Protein AF-A0A7Y3P7C2-F1 (afdb_monomer)

pLDDT: mean 94.91, std 4.15, range [78.31, 98.88]

Solvent-accessible surface area (backbone atoms only — not comparable to full-atom values): 10797 Å² total; pe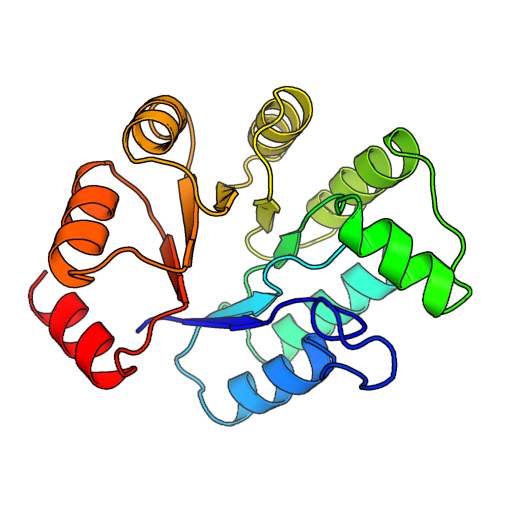r-residue (Å²): 101,63,60,53,71,32,52,56,45,68,32,50,93,94,36,84,89,43,76,40,70,59,31,67,69,50,48,48,52,48,34,71,76,38,82,79,42,29,35,29,40,53,39,38,41,41,54,84,59,56,57,68,56,53,48,50,53,52,51,54,45,29,74,69,27,73,98,26,43,39,48,25,34,24,52,60,56,72,65,50,52,52,44,31,55,77,70,71,44,73,79,67,53,72,68,55,22,50,54,42,45,56,53,38,58,72,72,50,95,53,56,42,28,33,48,52,81,51,67,73,49,52,54,49,16,64,76,67,74,29,30,35,28,32,71,65,60,52,72,66,60,48,51,70,52,35,80,83,45,59,29,29,40,31,35,75,58,59,86,62,56,67,64,49,54,49,57,41,48,78,52,60,41,78,42,79,51,69,46,66,93,70,51,70,65,56,48,32,55,57,56,74,76,110

Structure (mmCIF, N/CA/C/O backbone):
data_AF-A0A7Y3P7C2-F1
#
_entry.id   AF-A0A7Y3P7C2-F1
#
loop_
_atom_site.group_PDB
_atom_site.id
_atom_site.type_symbol
_atom_site.label_atom_id
_atom_site.label_alt_id
_atom_site.label_comp_id
_atom_site.label_asym_id
_atom_site.label_entity_id
_atom_site.label_seq_id
_atom_site.pdbx_PDB_ins_code
_atom_site.Cartn_x
_atom_site.Cartn_y
_atom_site.Cartn_z
_atom_site.occupancy
_atom_site.B_iso_or_equiv
_atom_site.auth_seq_id
_atom_site.auth_comp_id
_atom_site.auth_asym_id
_atom_site.auth_atom_id
_atom_site.pdbx_PDB_model_num
ATOM 1 N N . VAL A 1 1 ? -6.129 -4.331 15.420 1.00 89.50 1 VAL A N 1
ATOM 2 C CA . VAL A 1 1 ? -5.601 -4.852 14.136 1.00 89.50 1 VAL A CA 1
ATOM 3 C C . VAL A 1 1 ? -6.749 -4.934 13.168 1.00 89.50 1 VAL A C 1
ATOM 5 O O . VAL A 1 1 ? -7.645 -5.751 13.353 1.00 89.50 1 VAL A O 1
ATOM 8 N N . ASP A 1 2 ? -6.707 -4.073 12.164 1.00 93.50 2 ASP A N 1
ATOM 9 C CA . ASP A 1 2 ? -7.839 -3.833 11.268 1.00 93.50 2 ASP A CA 1
ATOM 10 C C . ASP A 1 2 ? -7.585 -4.383 9.862 1.00 93.50 2 ASP A C 1
ATOM 12 O O . ASP A 1 2 ? -8.520 -4.590 9.090 1.00 93.50 2 ASP A O 1
ATOM 16 N N . GLY A 1 3 ? -6.330 -4.709 9.539 1.00 95.94 3 GLY A N 1
ATOM 17 C CA . GLY A 1 3 ? -5.991 -5.317 8.264 1.00 95.94 3 GLY A CA 1
ATOM 18 C C . GLY A 1 3 ? -4.644 -6.027 8.222 1.00 95.94 3 GLY A C 1
ATOM 19 O O . GLY A 1 3 ? -3.817 -5.905 9.125 1.00 95.94 3 GLY A O 1
ATOM 20 N N . VAL A 1 4 ? -4.451 -6.783 7.143 1.00 96.38 4 VAL A N 1
ATOM 21 C CA . VAL A 1 4 ? -3.224 -7.508 6.802 1.00 96.38 4 VAL A CA 1
ATOM 22 C C . VAL A 1 4 ? -2.829 -7.146 5.382 1.00 96.38 4 VAL A C 1
ATOM 24 O O . VAL A 1 4 ? -3.630 -7.258 4.453 1.00 96.38 4 VAL A O 1
ATOM 27 N N . PHE A 1 5 ? -1.567 -6.770 5.207 1.00 97.56 5 PHE A N 1
ATOM 28 C CA . PHE A 1 5 ? -1.035 -6.404 3.906 1.00 97.56 5 PHE A CA 1
ATOM 29 C C . PHE A 1 5 ? 0.171 -7.258 3.527 1.00 97.56 5 PHE A C 1
ATOM 31 O O . PHE A 1 5 ? 0.935 -7.688 4.390 1.00 97.56 5 PHE A O 1
ATOM 38 N N . CYS A 1 6 ? 0.342 -7.509 2.229 1.00 96.31 6 CYS A N 1
ATOM 39 C CA . CYS A 1 6 ? 1.399 -8.381 1.719 1.00 96.31 6 CYS A CA 1
ATOM 40 C C . CYS A 1 6 ? 2.276 -7.682 0.677 1.00 96.31 6 CYS A C 1
ATOM 42 O O . CYS A 1 6 ? 1.764 -7.107 -0.284 1.00 96.31 6 CYS A O 1
ATOM 44 N N . TYR A 1 7 ? 3.596 -7.775 0.843 1.00 93.19 7 TYR A N 1
ATOM 45 C CA . TYR A 1 7 ? 4.552 -7.273 -0.139 1.00 93.19 7 TYR A CA 1
ATOM 46 C C . TYR A 1 7 ? 4.467 -8.020 -1.468 1.00 93.19 7 TYR A C 1
ATOM 48 O O . TYR A 1 7 ? 4.346 -9.242 -1.502 1.00 93.19 7 TYR A O 1
ATOM 56 N N . ASP A 1 8 ? 4.639 -7.283 -2.562 1.00 94.06 8 ASP A N 1
ATOM 57 C CA . ASP A 1 8 ? 4.711 -7.831 -3.916 1.00 94.06 8 ASP A CA 1
ATOM 58 C C . ASP A 1 8 ? 6.166 -7.938 -4.396 1.00 94.06 8 ASP A C 1
ATOM 60 O O . ASP A 1 8 ? 6.600 -7.252 -5.321 1.00 94.06 8 ASP A O 1
ATOM 64 N N . HIS A 1 9 ? 6.951 -8.764 -3.709 1.00 93.56 9 HIS A N 1
ATOM 65 C CA . HIS A 1 9 ? 8.310 -9.106 -4.127 1.00 93.56 9 HIS A CA 1
ATOM 66 C C . HIS A 1 9 ? 8.307 -10.427 -4.894 1.00 93.56 9 HIS A C 1
ATOM 68 O O . HIS A 1 9 ? 7.640 -11.366 -4.470 1.00 93.56 9 HIS A O 1
ATOM 74 N N . LEU A 1 10 ? 9.108 -10.549 -5.957 1.00 91.50 10 LEU A N 1
ATOM 75 C CA . LEU A 1 10 ? 9.302 -11.842 -6.641 1.00 91.50 10 LEU A CA 1
ATOM 76 C C . LEU A 1 10 ? 10.222 -12.785 -5.845 1.00 91.50 10 LEU A C 1
ATOM 78 O O . LEU A 1 10 ? 10.060 -14.006 -5.870 1.00 91.50 10 LEU A O 1
ATOM 82 N N . PHE A 1 11 ? 11.153 -12.209 -5.088 1.00 89.75 11 PHE A N 1
ATOM 83 C CA . PHE A 1 11 ? 12.031 -12.898 -4.146 1.00 89.75 11 PHE A CA 1
ATOM 84 C C . PHE A 1 11 ? 12.405 -11.967 -2.987 1.00 89.75 11 PHE A C 1
ATOM 86 O O . PHE A 1 11 ? 12.370 -10.742 -3.145 1.00 89.75 11 PHE A O 1
ATOM 93 N N . PRO A 1 12 ? 12.771 -12.511 -1.817 1.00 85.88 12 PRO A N 1
ATOM 94 C CA . PRO A 1 12 ? 13.205 -11.713 -0.683 1.00 85.88 12 PRO A CA 1
ATOM 95 C C . PRO A 1 12 ? 14.429 -10.860 -1.039 1.00 85.88 12 PRO A C 1
ATOM 97 O O . PRO A 1 12 ? 15.298 -11.323 -1.786 1.00 85.88 12 PRO A O 1
ATOM 100 N N . PRO A 1 13 ? 14.552 -9.641 -0.484 1.00 78.88 13 PRO A N 1
ATOM 101 C CA . PRO A 1 13 ? 15.735 -8.814 -0.688 1.00 78.88 13 PRO A CA 1
ATOM 102 C C . PRO A 1 13 ? 17.028 -9.597 -0.404 1.00 78.88 13 PRO A C 1
ATOM 104 O O . PRO A 1 13 ? 17.239 -10.080 0.703 1.00 78.88 13 PRO A O 1
ATOM 107 N N . GLY A 1 14 ? 17.893 -9.728 -1.414 1.00 78.31 14 GLY A N 1
ATOM 108 C CA . GLY A 1 14 ? 19.177 -10.431 -1.296 1.00 78.31 14 GLY A CA 1
ATOM 109 C C . GLY A 1 14 ? 19.138 -11.952 -1.504 1.00 78.31 14 GLY A C 1
ATOM 110 O O . GLY A 1 14 ? 20.201 -12.563 -1.552 1.00 78.31 14 GLY A O 1
ATOM 111 N N . GLU A 1 15 ? 17.966 -12.564 -1.705 1.00 84.88 15 GLU A N 1
ATOM 112 C CA . GLU A 1 15 ? 17.811 -14.022 -1.859 1.00 84.88 15 GLU A CA 1
ATOM 113 C C . GLU A 1 15 ? 17.124 -14.416 -3.187 1.00 84.88 15 GLU A C 1
ATOM 115 O O . GLU A 1 15 ? 16.062 -15.038 -3.174 1.00 84.88 15 GLU A O 1
ATOM 120 N N . PRO A 1 16 ? 17.710 -14.119 -4.366 1.00 82.56 16 PRO A N 1
ATOM 121 C CA . PRO A 1 16 ? 17.054 -14.338 -5.664 1.00 82.56 16 PRO A CA 1
ATOM 122 C C . PRO A 1 16 ? 16.741 -15.806 -5.989 1.00 82.56 16 PRO A C 1
ATOM 124 O O . PRO A 1 16 ? 15.919 -16.083 -6.855 1.00 82.56 16 PRO A O 1
ATOM 127 N N . ALA A 1 17 ? 17.382 -16.754 -5.300 1.00 83.00 17 ALA A N 1
ATOM 128 C CA . ALA A 1 17 ? 17.139 -18.184 -5.476 1.00 83.00 17 ALA A CA 1
ATOM 129 C C . ALA A 1 17 ? 15.866 -18.684 -4.766 1.00 83.00 17 ALA A C 1
ATOM 131 O O . ALA A 1 17 ? 15.431 -19.808 -5.018 1.00 83.00 17 ALA A O 1
ATOM 132 N N . ARG A 1 18 ? 15.271 -17.882 -3.872 1.00 84.31 18 ARG A N 1
ATOM 133 C CA . ARG A 1 18 ? 14.066 -18.246 -3.125 1.00 84.31 18 ARG A CA 1
ATOM 134 C C . ARG A 1 18 ? 12.894 -17.401 -3.603 1.00 84.31 18 ARG A C 1
ATOM 136 O O . ARG A 1 18 ? 12.884 -16.194 -3.411 1.00 84.31 18 ARG A O 1
ATOM 143 N N . ALA A 1 19 ? 11.882 -18.036 -4.184 1.00 82.81 19 ALA A N 1
ATOM 144 C CA . ALA A 1 19 ? 10.661 -17.329 -4.551 1.00 82.81 19 ALA A CA 1
ATOM 145 C C . ALA A 1 19 ? 9.927 -16.824 -3.297 1.00 82.81 19 ALA A C 1
ATOM 147 O O . ALA A 1 19 ? 9.809 -17.537 -2.293 1.00 82.81 19 ALA A O 1
ATOM 148 N N . SER A 1 20 ? 9.418 -15.599 -3.370 1.00 90.69 20 SER A N 1
ATOM 149 C CA . SER A 1 20 ? 8.459 -15.077 -2.397 1.00 90.69 20 SER A CA 1
ATOM 150 C C . SER A 1 20 ? 7.069 -15.656 -2.660 1.00 90.69 20 SER A C 1
ATOM 152 O O . SER A 1 20 ? 6.731 -16.033 -3.784 1.00 90.69 20 SER A O 1
ATOM 154 N N . LEU A 1 21 ? 6.234 -15.711 -1.621 1.00 90.62 21 LEU A N 1
ATOM 155 C CA . LEU A 1 21 ? 4.816 -16.003 -1.811 1.00 90.62 21 LEU A CA 1
ATOM 156 C C . LEU A 1 21 ? 4.170 -14.854 -2.590 1.00 90.62 21 LEU A C 1
ATOM 158 O O . LEU A 1 21 ? 4.346 -13.693 -2.233 1.00 90.62 21 LEU A O 1
ATOM 162 N N . SER A 1 22 ? 3.409 -15.185 -3.634 1.00 91.62 22 SER A N 1
ATOM 163 C CA . SER A 1 22 ? 2.652 -14.181 -4.382 1.00 91.62 22 SER A CA 1
ATOM 164 C C . SER A 1 22 ? 1.581 -13.547 -3.479 1.00 91.62 22 SER A C 1
ATOM 166 O O . SER A 1 22 ? 0.867 -14.284 -2.785 1.00 91.62 22 SER A O 1
ATOM 168 N N . PRO A 1 23 ? 1.423 -12.210 -3.494 1.00 95.56 23 PRO A N 1
ATOM 169 C CA . PRO A 1 23 ? 0.547 -11.520 -2.553 1.00 95.56 23 PRO A CA 1
ATOM 170 C C . PRO A 1 23 ? -0.926 -11.880 -2.750 1.00 95.56 23 PRO A C 1
ATOM 172 O O . PRO A 1 23 ? -1.620 -12.146 -1.775 1.00 95.56 23 PRO A O 1
ATOM 175 N N . PHE A 1 24 ? -1.426 -11.950 -3.988 1.00 97.62 24 PHE A N 1
ATOM 176 C CA . PHE A 1 24 ? -2.860 -12.154 -4.235 1.00 97.62 24 PHE A CA 1
ATOM 177 C C . PHE A 1 24 ? -3.385 -13.526 -3.776 1.00 97.62 24 PHE A C 1
ATOM 179 O O . PHE A 1 24 ? -4.400 -13.548 -3.079 1.00 97.62 24 PHE A O 1
ATOM 186 N N . PRO A 1 25 ? -2.721 -14.664 -4.068 1.00 97.44 25 PRO A N 1
ATOM 187 C CA . PRO A 1 25 ? -3.122 -15.953 -3.503 1.00 97.44 25 PRO A CA 1
ATOM 188 C C . PRO A 1 25 ? -3.063 -15.990 -1.972 1.00 97.44 25 PRO A C 1
ATOM 190 O O . PRO A 1 25 ? -3.957 -16.551 -1.337 1.00 97.44 25 PRO A O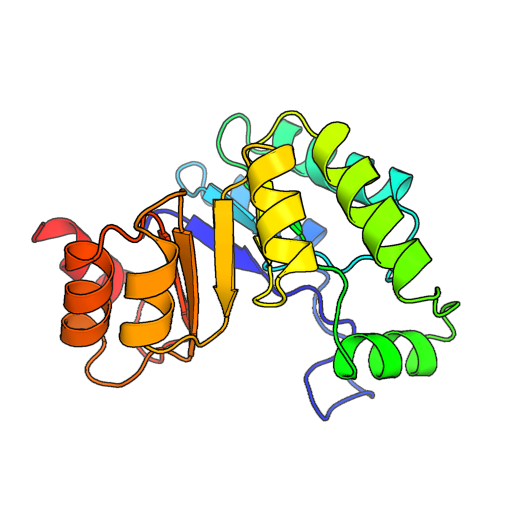 1
ATOM 193 N N . LEU A 1 26 ? -2.039 -15.375 -1.367 1.00 97.31 26 LEU A N 1
ATOM 194 C CA . LEU A 1 26 ? -1.919 -15.317 0.089 1.00 97.31 26 LEU A CA 1
ATOM 195 C C . LEU A 1 26 ? -3.057 -14.494 0.705 1.00 97.31 26 LEU A C 1
ATOM 197 O O . LEU A 1 26 ? -3.721 -14.962 1.626 1.00 97.31 26 LEU A O 1
ATOM 201 N N . LEU A 1 27 ? -3.324 -13.303 0.170 1.00 98.25 27 LEU A N 1
ATOM 202 C CA . LEU A 1 27 ? -4.392 -12.422 0.641 1.00 98.25 27 LEU A CA 1
ATOM 203 C C . LEU A 1 27 ? -5.778 -13.041 0.432 1.00 98.25 27 LEU A C 1
ATOM 205 O O . LEU A 1 27 ? -6.630 -12.894 1.300 1.00 98.25 27 LEU A O 1
ATOM 209 N N . ALA A 1 28 ? -5.994 -13.788 -0.655 1.00 98.12 28 ALA A N 1
ATOM 210 C CA . ALA A 1 28 ? -7.224 -14.555 -0.867 1.00 98.12 28 ALA A CA 1
ATOM 211 C C . ALA A 1 28 ? -7.411 -15.647 0.201 1.00 98.12 28 ALA A C 1
ATOM 213 O O . ALA A 1 28 ? -8.517 -15.868 0.696 1.00 98.12 28 ALA A O 1
ATOM 214 N N . ARG A 1 29 ? -6.325 -16.321 0.606 1.00 97.81 29 ARG A N 1
ATOM 215 C CA . ARG A 1 29 ? -6.377 -17.285 1.711 1.00 97.81 29 ARG A CA 1
ATOM 216 C C . ARG A 1 29 ? -6.678 -16.590 3.036 1.00 97.81 29 ARG A C 1
ATOM 218 O O . ARG A 1 29 ? -7.561 -17.052 3.755 1.00 97.81 29 ARG A O 1
ATOM 225 N N . VAL A 1 30 ? -5.987 -15.495 3.344 1.00 97.00 30 VAL A N 1
ATOM 226 C CA . VAL A 1 30 ? -6.212 -14.715 4.570 1.00 97.00 30 VAL A CA 1
ATOM 227 C C . VAL A 1 30 ? -7.652 -14.217 4.634 1.00 97.00 30 VAL A C 1
ATOM 229 O O . VAL A 1 30 ? -8.320 -14.444 5.635 1.00 97.00 30 VAL A O 1
ATOM 232 N N . SER A 1 31 ? -8.179 -13.631 3.559 1.00 97.19 31 SER A N 1
ATOM 233 C CA . SER A 1 31 ? -9.532 -13.068 3.552 1.00 97.19 31 SER A CA 1
ATOM 234 C C . SER A 1 31 ? -10.636 -14.107 3.755 1.00 97.19 31 SER A C 1
ATOM 236 O O . SER A 1 31 ? -11.693 -13.759 4.287 1.00 97.19 31 SER A O 1
ATOM 238 N N . SER A 1 32 ? -10.381 -15.363 3.363 1.00 96.19 32 SER A N 1
ATOM 239 C CA . SER A 1 32 ? -11.280 -16.501 3.590 1.00 96.19 32 SER A CA 1
ATOM 240 C C . SER A 1 32 ? -11.278 -17.007 5.035 1.00 96.19 32 SER A C 1
ATOM 242 O O . SER A 1 32 ? -12.294 -17.511 5.504 1.00 96.19 32 SER A O 1
ATOM 244 N N . LEU A 1 33 ? -10.143 -16.893 5.731 1.00 97.31 33 LEU A N 1
ATOM 245 C CA . LEU A 1 33 ? -9.994 -17.327 7.122 1.00 97.31 33 LEU A CA 1
ATOM 246 C C . LEU A 1 33 ? -10.393 -16.224 8.105 1.00 97.31 33 LEU A C 1
ATOM 248 O O . LEU A 1 33 ? -10.940 -16.516 9.161 1.00 97.31 33 LEU A O 1
ATOM 252 N N . GLU A 1 34 ? -10.160 -14.969 7.725 1.00 96.06 34 GLU A N 1
ATOM 253 C CA . GLU A 1 34 ? -10.335 -13.793 8.567 1.00 96.06 34 GLU A CA 1
ATOM 254 C C . GLU A 1 34 ? -11.342 -12.819 7.927 1.00 96.06 34 GLU A C 1
ATOM 256 O O . GLU A 1 34 ? -10.966 -11.859 7.241 1.00 96.06 34 GLU A O 1
ATOM 261 N N . PRO A 1 35 ? -12.658 -13.030 8.133 1.00 94.88 35 PRO A N 1
ATOM 262 C CA . PRO A 1 35 ? -13.709 -12.264 7.458 1.00 94.88 35 PRO A CA 1
ATOM 263 C C . PRO A 1 35 ? -13.836 -10.817 7.952 1.00 94.88 35 PRO A C 1
ATOM 265 O O . PRO A 1 35 ? -14.603 -10.042 7.385 1.00 94.88 35 PRO A O 1
ATOM 268 N N . ARG A 1 36 ? -13.105 -10.444 9.007 1.00 95.31 36 ARG A N 1
ATOM 269 C CA . ARG A 1 36 ? -13.118 -9.097 9.593 1.00 95.31 36 ARG A CA 1
ATOM 270 C C . ARG A 1 36 ? -12.010 -8.196 9.059 1.00 95.31 36 ARG A C 1
ATOM 272 O O . ARG A 1 36 ? -12.173 -6.984 9.090 1.00 95.31 36 ARG A O 1
ATOM 279 N N . LEU A 1 37 ? -10.898 -8.770 8.605 1.00 96.56 37 LEU A N 1
ATOM 280 C CA . LEU A 1 37 ? -9.705 -7.997 8.267 1.00 96.56 37 LEU A CA 1
ATOM 281 C C . LEU A 1 37 ? -9.837 -7.349 6.891 1.00 96.56 37 LEU A C 1
ATOM 283 O O . LEU A 1 37 ? -10.284 -7.990 5.936 1.00 96.56 37 LEU A O 1
ATOM 287 N N . VAL A 1 38 ? -9.401 -6.099 6.781 1.00 98.44 38 VAL A N 1
ATOM 288 C CA . VAL A 1 38 ? -9.072 -5.482 5.495 1.00 98.44 38 VAL A CA 1
ATOM 289 C C . VAL A 1 38 ? -7.811 -6.146 4.941 1.00 98.44 38 VAL A C 1
ATOM 291 O O . VAL A 1 38 ? -6.884 -6.460 5.685 1.00 98.44 38 VAL A O 1
ATOM 294 N N . VAL A 1 39 ? -7.766 -6.387 3.637 1.00 98.62 39 VAL A N 1
ATOM 295 C CA . VAL A 1 39 ? -6.627 -7.008 2.959 1.00 98.62 39 VAL A CA 1
ATOM 296 C C . VAL A 1 39 ? -6.164 -6.168 1.778 1.00 98.62 39 VAL A C 1
ATOM 298 O O . VAL A 1 39 ? -6.969 -5.563 1.071 1.00 98.62 39 VAL A O 1
ATOM 301 N N . GLY A 1 40 ? -4.860 -6.152 1.527 1.00 98.38 40 GLY A N 1
ATOM 302 C CA . GLY A 1 40 ? -4.309 -5.430 0.386 1.00 98.38 40 GLY A CA 1
ATOM 303 C C . GLY A 1 40 ? -2.859 -5.792 0.081 1.00 98.38 40 GLY A C 1
ATOM 304 O O . GLY A 1 40 ? -2.126 -6.234 0.967 1.00 98.38 40 GLY A O 1
ATOM 305 N N . PRO A 1 41 ? -2.401 -5.636 -1.168 1.00 97.81 41 PRO A N 1
ATOM 306 C CA . PRO A 1 41 ? -0.971 -5.637 -1.439 1.00 97.81 41 PRO A CA 1
ATOM 307 C C . PRO A 1 41 ? -0.319 -4.389 -0.813 1.00 97.81 41 PRO A C 1
ATOM 309 O O . PRO A 1 41 ? -0.991 -3.381 -0.615 1.00 97.81 41 PRO A O 1
ATOM 312 N N . LEU A 1 42 ? 0.982 -4.433 -0.520 1.00 96.44 42 LEU A N 1
ATOM 313 C CA . LEU A 1 42 ? 1.756 -3.303 0.014 1.00 96.44 42 LEU A CA 1
ATOM 314 C C . LEU A 1 42 ? 3.170 -3.270 -0.578 1.00 96.44 42 LEU A C 1
ATOM 316 O O . LEU A 1 42 ? 4.106 -3.852 -0.051 1.00 96.44 42 LEU A O 1
ATOM 320 N N . VAL A 1 43 ? 3.386 -2.612 -1.706 1.00 97.31 43 VAL A N 1
ATOM 321 C CA . VAL A 1 43 ? 2.373 -2.216 -2.695 1.00 97.31 43 VAL A CA 1
ATOM 322 C C . VAL A 1 43 ? 2.451 -3.182 -3.871 1.00 97.31 43 VAL A C 1
ATOM 324 O O . VAL A 1 43 ? 3.522 -3.729 -4.128 1.00 97.31 43 VAL A O 1
ATOM 327 N N . ALA A 1 44 ? 1.358 -3.376 -4.608 1.00 97.56 44 ALA A N 1
ATOM 328 C CA . ALA A 1 44 ? 1.417 -4.075 -5.887 1.00 97.56 44 ALA A CA 1
ATOM 329 C C . ALA A 1 44 ? 2.277 -3.262 -6.858 1.00 97.56 44 ALA A C 1
ATOM 331 O O . ALA A 1 44 ? 2.096 -2.044 -7.003 1.00 97.56 44 ALA A O 1
ATOM 332 N N . ARG A 1 45 ? 3.239 -3.924 -7.503 1.00 94.81 45 ARG A N 1
ATOM 333 C CA . ARG A 1 45 ? 4.279 -3.246 -8.279 1.00 94.81 45 ARG A CA 1
ATOM 334 C C . ARG A 1 45 ? 3.935 -3.218 -9.758 1.00 94.81 45 ARG A C 1
ATOM 336 O O . ARG A 1 45 ? 3.873 -4.242 -10.439 1.00 94.81 45 ARG A O 1
ATOM 343 N N . ILE A 1 46 ? 3.780 -2.009 -10.286 1.00 96.19 46 ILE A N 1
ATOM 344 C CA . ILE A 1 46 ? 3.584 -1.810 -11.718 1.00 96.19 46 ILE A CA 1
ATOM 345 C C . ILE A 1 46 ? 4.825 -2.289 -12.480 1.00 96.19 46 ILE A C 1
ATOM 347 O O . ILE A 1 46 ? 5.952 -1.882 -12.191 1.00 96.19 46 ILE A O 1
ATOM 351 N N . GLY A 1 47 ? 4.602 -3.143 -13.479 1.00 92.56 47 GLY A N 1
ATOM 352 C CA . GLY A 1 47 ? 5.647 -3.748 -14.308 1.00 92.56 47 GLY A CA 1
ATOM 353 C C . GLY A 1 47 ? 5.900 -5.234 -14.038 1.00 92.56 47 GLY A C 1
ATOM 354 O O . GLY A 1 47 ? 6.419 -5.904 -14.923 1.00 92.56 47 GLY A O 1
ATOM 355 N N . HIS A 1 48 ? 5.475 -5.788 -12.893 1.00 93.50 48 HIS A N 1
ATOM 356 C CA . HIS A 1 48 ? 5.569 -7.239 -12.629 1.00 93.50 48 HIS A CA 1
ATOM 357 C C . HIS A 1 48 ? 4.616 -8.081 -13.497 1.00 93.50 48 HIS A C 1
ATOM 359 O O . HIS A 1 48 ? 4.796 -9.286 -13.652 1.00 93.50 48 HIS A O 1
ATOM 365 N N . GLY A 1 49 ? 3.612 -7.446 -14.096 1.00 91.88 49 GLY A N 1
ATOM 366 C CA . GLY A 1 49 ? 2.669 -8.054 -15.023 1.00 91.88 49 GLY A CA 1
ATOM 367 C C . GLY A 1 49 ? 1.936 -6.983 -15.824 1.00 91.88 49 GLY A C 1
ATOM 368 O O . GLY A 1 49 ? 2.242 -5.792 -15.723 1.00 91.88 49 GLY A O 1
ATOM 369 N N . SER A 1 50 ? 0.955 -7.398 -16.628 1.00 95.25 50 SER A N 1
ATOM 370 C CA . SER A 1 50 ? 0.146 -6.434 -17.381 1.00 95.25 50 SER A CA 1
ATOM 371 C C . SER A 1 50 ? -0.790 -5.637 -16.453 1.00 95.25 50 SER A C 1
ATOM 373 O O . SER A 1 50 ? -1.335 -6.211 -15.505 1.00 95.25 50 SER A O 1
ATOM 375 N N . PRO A 1 51 ? -1.058 -4.348 -16.743 1.00 97.75 51 PRO A N 1
ATOM 376 C CA . PRO A 1 51 ? -2.025 -3.543 -15.990 1.00 97.75 51 PRO A CA 1
ATOM 377 C C . PRO A 1 51 ? -3.408 -4.202 -15.880 1.00 97.75 51 PRO A C 1
ATOM 379 O O . PRO A 1 51 ? -4.006 -4.237 -14.807 1.00 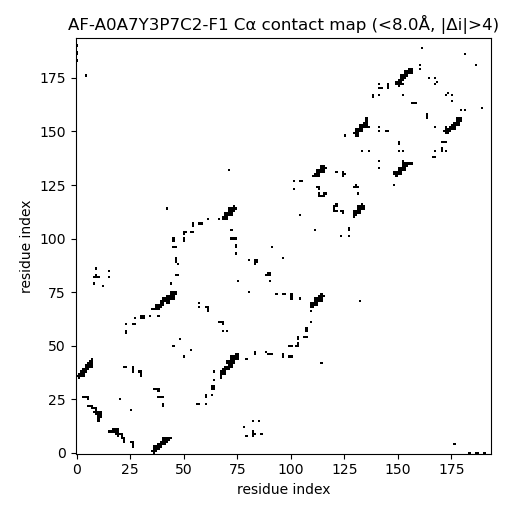97.75 51 PRO A O 1
ATOM 382 N N . ALA A 1 52 ? -3.893 -4.795 -16.976 1.00 98.31 52 ALA A N 1
ATOM 383 C CA . ALA A 1 52 ? -5.177 -5.494 -17.008 1.00 98.31 52 ALA A CA 1
ATOM 384 C C . ALA A 1 52 ? -5.200 -6.727 -16.089 1.00 98.31 52 ALA A C 1
ATOM 386 O O . ALA A 1 52 ? -6.212 -6.992 -15.441 1.00 98.31 52 ALA A O 1
ATOM 387 N N . HIS A 1 53 ? -4.087 -7.463 -16.001 1.00 97.81 53 HIS A 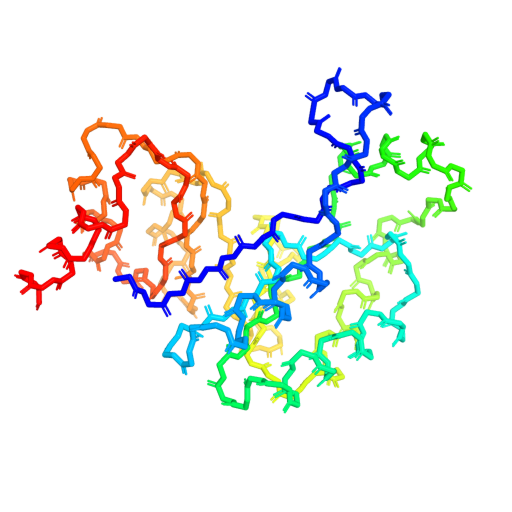N 1
ATOM 388 C CA . HIS A 1 53 ? -3.976 -8.598 -15.091 1.00 97.81 53 HIS A CA 1
ATOM 389 C C . HIS A 1 53 ? -4.019 -8.154 -13.626 1.00 97.81 53 HIS A C 1
ATOM 391 O O . HIS A 1 53 ? -4.763 -8.741 -12.847 1.00 97.81 53 HIS A O 1
ATOM 397 N N . LEU A 1 54 ? -3.304 -7.083 -13.268 1.00 98.25 54 LEU A N 1
ATOM 398 C CA . LEU A 1 54 ? -3.341 -6.532 -11.912 1.00 98.25 54 LEU A CA 1
ATOM 399 C C . LEU A 1 54 ? -4.757 -6.077 -11.521 1.00 98.25 54 LEU A C 1
ATOM 401 O O . LEU A 1 54 ? -5.238 -6.414 -10.440 1.00 98.25 54 LEU A O 1
ATOM 405 N N . VAL A 1 55 ? -5.468 -5.386 -12.419 1.00 98.81 55 VAL A N 1
ATOM 406 C CA . VAL A 1 55 ? -6.879 -5.014 -12.200 1.00 98.81 55 VAL A CA 1
ATOM 407 C C . VAL A 1 55 ? -7.746 -6.253 -11.961 1.00 98.81 55 VAL A C 1
ATOM 409 O O . VAL A 1 55 ? -8.558 -6.267 -11.037 1.00 98.81 55 VAL A O 1
ATOM 412 N N . ALA A 1 56 ? -7.568 -7.310 -12.759 1.00 98.62 56 ALA A N 1
ATOM 413 C CA . ALA A 1 56 ? -8.308 -8.557 -12.585 1.00 98.62 56 ALA A CA 1
ATOM 414 C C . ALA A 1 56 ? -8.003 -9.237 -11.238 1.00 98.62 56 ALA A C 1
ATOM 416 O O . ALA A 1 56 ? -8.926 -9.712 -10.580 1.00 98.62 56 ALA A O 1
ATOM 417 N N . GLN A 1 57 ? -6.742 -9.240 -10.795 1.00 98.50 57 GLN A N 1
ATOM 418 C CA . GLN A 1 57 ? -6.344 -9.795 -9.498 1.00 98.50 57 GLN A CA 1
ATOM 419 C C . GLN A 1 57 ? -6.976 -9.039 -8.323 1.00 98.50 57 GLN A C 1
ATOM 421 O O . GLN A 1 57 ? -7.511 -9.667 -7.409 1.00 98.50 57 GLN A O 1
ATOM 426 N N . VAL A 1 58 ? -6.973 -7.703 -8.358 1.00 98.69 58 VAL A N 1
ATOM 427 C CA . VAL A 1 58 ? -7.607 -6.883 -7.312 1.00 98.69 58 VAL A CA 1
ATOM 428 C C . VAL A 1 58 ? -9.122 -7.098 -7.289 1.00 98.69 58 VAL A C 1
ATOM 430 O O . VAL A 1 58 ? -9.690 -7.275 -6.214 1.00 98.69 58 VAL A O 1
ATOM 433 N N . ARG A 1 59 ? -9.786 -7.147 -8.452 1.00 98.62 59 ARG A N 1
ATOM 434 C CA . ARG A 1 59 ? -11.234 -7.415 -8.533 1.00 98.62 59 ARG A CA 1
ATOM 435 C C . ARG A 1 59 ? -11.598 -8.806 -8.020 1.00 98.62 59 ARG A C 1
ATOM 437 O O . ARG A 1 59 ? -12.561 -8.935 -7.277 1.00 98.62 59 ARG A O 1
ATOM 444 N N . ALA A 1 60 ? -10.798 -9.822 -8.338 1.00 98.44 60 ALA A N 1
ATOM 445 C CA . ALA A 1 60 ? -10.997 -11.162 -7.796 1.00 98.44 60 ALA A CA 1
ATOM 446 C C . ALA A 1 60 ? -10.860 -11.180 -6.264 1.00 98.44 60 ALA A C 1
ATOM 448 O O . ALA A 1 60 ? -11.674 -11.794 -5.577 1.00 98.44 60 ALA A O 1
ATOM 449 N N . LEU A 1 61 ? -9.871 -10.469 -5.708 1.00 98.44 61 LEU A N 1
ATOM 450 C CA . LEU A 1 61 ? -9.733 -10.336 -4.256 1.00 98.44 61 LEU A CA 1
ATOM 451 C C . LEU A 1 61 ? -10.926 -9.590 -3.636 1.00 98.44 61 LEU A C 1
ATOM 453 O O . LEU A 1 61 ? -11.419 -10.004 -2.590 1.00 98.44 61 LEU A O 1
ATOM 457 N N . ARG A 1 62 ? -11.420 -8.533 -4.291 1.00 98.38 62 ARG A N 1
ATOM 458 C CA . ARG A 1 62 ? -12.623 -7.787 -3.886 1.00 98.38 62 ARG A CA 1
ATOM 459 C C . ARG A 1 62 ? -13.856 -8.681 -3.861 1.00 98.38 62 ARG A C 1
ATOM 461 O O . ARG A 1 62 ? -14.623 -8.599 -2.911 1.00 98.38 62 ARG A O 1
ATOM 468 N N . ASP A 1 63 ? -14.035 -9.547 -4.852 1.00 97.94 63 ASP A N 1
ATOM 469 C CA . ASP A 1 63 ? -15.177 -10.467 -4.901 1.00 97.94 63 ASP A CA 1
ATOM 470 C C . ASP A 1 63 ? -15.150 -11.474 -3.736 1.00 97.94 63 ASP A C 1
ATOM 472 O O . ASP A 1 63 ? -16.197 -11.845 -3.209 1.00 97.94 63 ASP A O 1
ATOM 476 N N . LEU A 1 64 ? -13.955 -11.866 -3.279 1.00 97.38 64 LEU A N 1
ATOM 477 C CA . LEU A 1 64 ? -13.763 -12.717 -2.097 1.00 97.38 64 LEU A CA 1
ATOM 478 C C . LEU A 1 64 ? -13.874 -11.952 -0.768 1.00 97.38 64 LEU A C 1
ATOM 480 O O . LEU A 1 64 ? -14.211 -12.542 0.260 1.00 97.38 64 LEU A O 1
ATOM 484 N N . ALA A 1 65 ? -13.579 -10.652 -0.766 1.00 97.94 65 ALA A N 1
ATOM 485 C CA . ALA A 1 65 ? -13.580 -9.799 0.419 1.00 97.94 65 ALA A CA 1
ATOM 486 C C . ALA A 1 65 ? -14.322 -8.466 0.179 1.00 97.94 65 ALA A C 1
ATOM 488 O O . ALA A 1 65 ? -13.702 -7.398 0.253 1.00 97.94 65 ALA A O 1
ATOM 489 N N . PRO A 1 66 ? -15.645 -8.485 -0.096 1.00 97.44 66 PRO A N 1
ATOM 490 C CA . PRO A 1 66 ? -16.377 -7.271 -0.448 1.00 97.44 66 PRO A CA 1
ATOM 491 C C . PRO A 1 66 ? -16.286 -6.211 0.653 1.00 97.44 66 PRO A C 1
ATOM 493 O O . PRO A 1 66 ? -16.490 -6.511 1.829 1.00 97.44 66 PRO A O 1
ATOM 496 N N . GLY A 1 67 ? -15.952 -4.975 0.273 1.00 97.69 67 GLY A N 1
ATOM 497 C CA . GLY A 1 67 ? -15.778 -3.855 1.206 1.00 97.69 67 GLY A CA 1
ATOM 498 C C . GLY A 1 67 ? -14.530 -3.930 2.096 1.00 97.69 67 GLY A C 1
ATOM 499 O O . GLY A 1 67 ? -14.362 -3.080 2.963 1.00 97.69 67 GLY A O 1
ATOM 500 N N . ARG A 1 68 ? -13.653 -4.924 1.898 1.00 98.12 68 ARG A N 1
ATOM 501 C CA . ARG A 1 68 ? -12.462 -5.170 2.731 1.00 98.12 68 ARG A CA 1
ATOM 502 C C . ARG A 1 68 ? -11.169 -5.236 1.924 1.00 98.12 68 ARG A C 1
ATOM 504 O O . ARG A 1 68 ? -10.213 -5.869 2.358 1.00 98.12 68 ARG A O 1
ATOM 511 N N . VAL A 1 69 ? -11.130 -4.618 0.747 1.00 98.75 69 VAL A N 1
ATOM 512 C CA . VAL A 1 69 ? -9.927 -4.585 -0.092 1.00 98.75 69 VAL A CA 1
ATOM 513 C C . VAL A 1 69 ? -9.425 -3.166 -0.233 1.00 98.75 69 VAL A C 1
ATOM 515 O O . VAL A 1 69 ? -10.195 -2.275 -0.573 1.00 98.75 69 VAL A O 1
ATOM 518 N N . ILE A 1 70 ? -8.125 -2.989 -0.023 1.00 98.81 70 ILE A N 1
ATOM 519 C CA . ILE A 1 70 ? -7.394 -1.770 -0.353 1.00 98.81 70 ILE A CA 1
ATOM 520 C C . ILE A 1 70 ? -6.341 -2.128 -1.393 1.00 98.81 70 ILE A C 1
ATOM 522 O O . ILE A 1 70 ? -5.564 -3.065 -1.211 1.00 98.81 70 ILE A O 1
ATOM 526 N N . ALA A 1 71 ? -6.298 -1.383 -2.491 1.00 98.69 71 ALA A N 1
ATOM 527 C CA . ALA A 1 71 ? -5.295 -1.547 -3.528 1.00 98.69 71 ALA A CA 1
ATOM 528 C C . ALA A 1 71 ? -4.163 -0.538 -3.323 1.00 98.69 71 ALA A C 1
ATOM 530 O O . ALA A 1 71 ? -4.202 0.563 -3.869 1.00 98.69 71 ALA A O 1
ATOM 531 N N . ALA A 1 72 ? -3.137 -0.907 -2.553 1.00 98.62 72 ALA A N 1
ATOM 532 C CA . ALA A 1 72 ? -1.924 -0.102 -2.503 1.00 98.62 72 ALA A CA 1
ATOM 533 C C . ALA A 1 72 ? -1.058 -0.406 -3.731 1.00 98.62 72 ALA A C 1
ATOM 535 O O . ALA A 1 72 ? -0.681 -1.554 -3.975 1.00 98.62 72 ALA A O 1
ATOM 536 N N . LEU A 1 73 ? -0.757 0.622 -4.518 1.00 98.62 73 LEU A N 1
ATOM 537 C CA . LEU A 1 73 ? -0.098 0.529 -5.815 1.00 98.62 73 LEU A CA 1
ATOM 538 C C . LEU A 1 73 ? 1.191 1.351 -5.814 1.00 98.62 73 LEU A C 1
ATOM 540 O O . LEU A 1 73 ? 1.260 2.419 -5.210 1.00 98.62 73 LEU A O 1
ATOM 544 N N . GLY A 1 74 ? 2.212 0.896 -6.534 1.00 97.56 74 GLY A N 1
ATOM 545 C CA . GLY A 1 74 ? 3.435 1.674 -6.697 1.00 97.56 74 GLY A CA 1
ATOM 546 C C . GLY A 1 74 ? 4.143 1.408 -8.008 1.00 97.56 74 GLY A C 1
ATOM 547 O O . GLY A 1 74 ? 4.097 0.311 -8.562 1.00 97.56 74 GLY A O 1
ATOM 548 N N . VAL A 1 75 ? 4.864 2.420 -8.490 1.00 95.25 75 VAL A N 1
ATOM 549 C CA . VAL A 1 75 ? 5.652 2.300 -9.723 1.00 95.25 75 VAL A CA 1
ATOM 550 C C . VAL A 1 75 ? 6.831 1.337 -9.585 1.00 95.25 75 VAL A C 1
ATOM 552 O O . VAL A 1 75 ? 7.371 0.929 -10.602 1.00 95.25 75 VAL A O 1
ATOM 555 N N . GLY A 1 76 ? 7.233 0.964 -8.366 1.00 88.06 76 GLY A N 1
ATOM 556 C CA . GLY A 1 76 ? 8.407 0.132 -8.097 1.00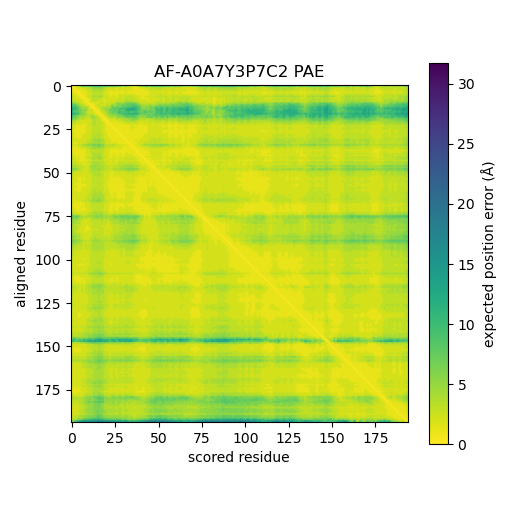 88.06 76 GLY A CA 1
ATOM 557 C C . GLY A 1 76 ? 9.728 0.908 -8.172 1.00 88.06 76 GLY A C 1
ATOM 558 O O . GLY A 1 76 ? 9.853 1.929 -8.854 1.00 88.06 76 GLY A O 1
ATOM 559 N N . ASP A 1 77 ? 10.740 0.397 -7.486 1.00 88.38 77 ASP A N 1
ATOM 560 C CA . ASP A 1 77 ? 12.060 1.004 -7.310 1.00 88.38 77 ASP A CA 1
ATOM 561 C C . ASP A 1 77 ? 13.156 0.218 -8.060 1.00 88.38 77 ASP A C 1
ATOM 563 O O . ASP A 1 77 ? 12.884 -0.563 -8.975 1.00 88.38 77 ASP A O 1
ATOM 567 N N . GLU A 1 78 ? 14.419 0.452 -7.706 1.00 89.44 78 GLU A N 1
ATOM 568 C CA . GLU A 1 78 ? 15.549 -0.296 -8.261 1.00 89.44 78 GLU A CA 1
ATOM 569 C C . GLU A 1 78 ? 15.508 -1.783 -7.878 1.00 89.44 78 GLU A C 1
ATOM 571 O O . GLU A 1 78 ? 15.931 -2.636 -8.659 1.00 89.44 78 GLU A O 1
ATOM 576 N N . GLN A 1 79 ? 14.945 -2.129 -6.719 1.00 89.69 79 GLN A N 1
ATOM 577 C CA . GLN A 1 79 ? 14.775 -3.525 -6.337 1.00 89.69 79 GLN A CA 1
ATOM 578 C C . GLN A 1 79 ? 13.767 -4.218 -7.258 1.00 89.69 79 GLN A C 1
ATOM 580 O O . GLN A 1 79 ? 14.063 -5.292 -7.776 1.00 89.69 79 GLN A O 1
ATOM 585 N N . ALA A 1 80 ? 12.638 -3.570 -7.557 1.00 90.62 80 ALA A N 1
ATOM 586 C CA . ALA A 1 80 ? 11.669 -4.079 -8.529 1.00 90.62 80 ALA A CA 1
ATOM 587 C C . ALA A 1 80 ? 12.302 -4.296 -9.918 1.00 90.62 80 ALA A C 1
ATOM 589 O O . ALA A 1 80 ? 12.024 -5.286 -10.591 1.00 90.62 80 ALA A O 1
ATOM 590 N N . ARG A 1 81 ? 13.211 -3.410 -10.354 1.00 91.50 81 ARG A N 1
ATOM 591 C CA . ARG A 1 81 ? 13.956 -3.590 -11.616 1.00 91.50 81 ARG A CA 1
ATOM 592 C C . ARG A 1 81 ? 14.854 -4.823 -11.601 1.00 91.50 81 ARG A C 1
ATOM 594 O O . ARG A 1 81 ? 14.886 -5.556 -12.590 1.00 91.50 81 ARG A O 1
ATOM 601 N N . ARG A 1 82 ? 15.565 -5.064 -10.498 1.00 91.06 82 ARG A N 1
ATOM 602 C CA . ARG A 1 82 ? 16.390 -6.271 -10.319 1.00 91.06 82 ARG A CA 1
ATOM 603 C C . ARG A 1 82 ? 15.537 -7.532 -10.306 1.00 91.06 82 ARG A C 1
ATOM 605 O O . ARG A 1 82 ? 15.925 -8.520 -10.919 1.00 91.06 82 ARG A O 1
ATOM 612 N N . GLU A 1 83 ? 14.378 -7.472 -9.658 1.00 92.50 83 GLU A N 1
ATOM 613 C CA . GLU A 1 83 ? 13.414 -8.569 -9.616 1.00 92.50 83 GLU A CA 1
ATOM 614 C C . GLU A 1 83 ? 12.904 -8.928 -11.011 1.00 92.50 83 GLU A C 1
ATOM 616 O O . GLU A 1 83 ? 13.034 -10.077 -11.433 1.00 92.50 83 GLU A O 1
ATOM 621 N N . MET A 1 84 ? 12.432 -7.931 -11.764 1.00 92.56 84 MET A N 1
ATOM 622 C CA . MET A 1 84 ? 12.011 -8.108 -13.154 1.00 92.56 84 MET A CA 1
ATOM 623 C C . MET A 1 84 ? 13.128 -8.703 -14.017 1.00 92.56 84 MET A C 1
ATOM 625 O O . MET A 1 84 ? 12.886 -9.661 -14.743 1.00 92.56 84 MET A O 1
ATOM 629 N N . SER A 1 85 ? 14.356 -8.185 -13.902 1.00 92.31 85 SER A N 1
ATOM 630 C CA . SER A 1 85 ? 15.514 -8.696 -14.647 1.00 92.31 85 SER A CA 1
ATOM 631 C C . SER A 1 85 ? 15.793 -10.172 -14.345 1.00 92.31 85 SER A C 1
ATOM 633 O O . SER A 1 85 ? 15.927 -10.981 -15.261 1.00 92.31 85 SER A O 1
ATOM 635 N N . ALA A 1 86 ? 15.825 -10.546 -13.063 1.00 90.81 86 ALA A N 1
ATOM 636 C CA . ALA A 1 86 ? 16.090 -11.919 -12.637 1.00 90.81 86 ALA A CA 1
ATOM 637 C C . ALA A 1 86 ? 14.998 -12.907 -13.086 1.00 90.81 86 ALA A C 1
ATOM 639 O O . ALA A 1 86 ? 15.293 -14.074 -13.327 1.00 90.81 86 ALA A O 1
ATOM 640 N N . PHE A 1 87 ? 13.758 -12.438 -13.239 1.00 89.56 87 PHE A N 1
ATOM 641 C CA . PHE A 1 87 ? 12.628 -13.231 -13.732 1.00 89.56 87 PHE A CA 1
ATOM 642 C C . PHE A 1 87 ? 12.449 -13.155 -15.258 1.00 89.56 87 PHE A C 1
ATOM 644 O O . PHE A 1 87 ? 11.492 -13.714 -15.792 1.00 89.56 87 PHE A O 1
ATOM 651 N N . GLY A 1 88 ? 13.349 -12.474 -15.976 1.00 92.00 88 GLY A N 1
ATOM 652 C CA . GLY A 1 88 ? 13.267 -12.317 -17.431 1.00 92.00 88 GLY A CA 1
ATOM 653 C C . GLY A 1 88 ? 12.077 -11.472 -17.898 1.00 92.00 88 GLY A C 1
ATOM 654 O O . GLY A 1 88 ? 11.642 -11.596 -19.042 1.00 92.00 88 GLY A O 1
ATOM 655 N N . LEU A 1 89 ? 11.530 -10.623 -17.025 1.00 92.56 89 LEU A N 1
ATOM 656 C CA . LEU A 1 89 ? 10.426 -9.728 -17.349 1.00 92.56 89 LEU A CA 1
ATOM 657 C C . LEU A 1 89 ? 10.927 -8.514 -18.133 1.00 92.56 89 LEU A C 1
ATOM 659 O O . LEU A 1 89 ? 12.016 -7.985 -17.901 1.00 92.56 89 LEU A O 1
ATOM 663 N N . THR A 1 90 ? 10.088 -8.025 -19.047 1.00 92.50 90 THR A N 1
ATOM 664 C CA . THR A 1 90 ? 10.343 -6.743 -19.710 1.00 92.50 90 THR A CA 1
ATOM 665 C C . THR A 1 90 ? 10.256 -5.630 -18.679 1.00 92.50 90 THR A C 1
ATOM 667 O O . THR A 1 90 ? 9.245 -5.510 -17.998 1.00 92.50 90 THR A O 1
ATOM 670 N N . ILE A 1 91 ? 11.293 -4.797 -18.593 1.00 94.25 91 ILE A N 1
ATOM 671 C CA . ILE A 1 91 ? 11.337 -3.670 -17.661 1.00 94.25 91 ILE A CA 1
ATOM 672 C C . ILE A 1 91 ? 10.808 -2.417 -18.374 1.00 94.25 91 ILE A C 1
ATOM 674 O O . ILE A 1 91 ? 11.530 -1.855 -19.205 1.00 94.25 91 ILE A O 1
ATOM 678 N N . PRO A 1 92 ? 9.592 -1.930 -18.065 1.00 94.00 92 PRO A N 1
ATOM 679 C CA . PRO A 1 92 ? 9.058 -0.747 -18.723 1.00 94.00 92 PRO A CA 1
ATOM 680 C C . PRO A 1 92 ? 9.814 0.515 -18.287 1.00 94.00 92 PRO A C 1
ATOM 682 O O . PRO A 1 92 ? 10.458 0.562 -17.229 1.00 94.00 92 PRO A O 1
ATOM 685 N N . SER A 1 93 ? 9.714 1.578 -19.088 1.00 94.69 93 SER A N 1
ATOM 686 C CA . SER A 1 93 ? 10.250 2.883 -18.694 1.00 94.69 93 SER A CA 1
ATOM 687 C C . SER A 1 93 ? 9.532 3.416 -17.449 1.00 94.69 93 SER A C 1
ATOM 689 O O . SER A 1 93 ? 8.416 3.006 -17.120 1.00 94.69 93 SER A O 1
ATOM 691 N N . LYS A 1 94 ? 10.166 4.353 -16.735 1.00 92.88 94 LYS A N 1
ATOM 692 C CA . LYS A 1 94 ? 9.532 5.016 -15.586 1.00 92.88 94 LYS A CA 1
ATOM 693 C C . LYS A 1 94 ? 8.206 5.677 -15.987 1.00 92.88 94 LYS A C 1
ATOM 695 O O . LYS A 1 94 ? 7.217 5.480 -15.292 1.00 92.88 94 LYS A O 1
ATOM 700 N N . ASP A 1 95 ? 8.175 6.363 -17.126 1.00 95.38 95 ASP A N 1
ATOM 701 C CA . ASP A 1 95 ? 6.972 7.043 -17.617 1.00 95.38 95 ASP A CA 1
ATOM 702 C C . ASP A 1 95 ? 5.863 6.060 -17.987 1.00 95.38 95 ASP A C 1
ATOM 704 O O . ASP A 1 95 ? 4.693 6.326 -17.723 1.00 95.38 95 ASP A O 1
ATOM 708 N N . GLN A 1 96 ? 6.217 4.904 -18.563 1.00 96.62 96 GLN A N 1
ATOM 709 C CA . GLN A 1 96 ? 5.242 3.850 -18.833 1.00 96.62 96 GLN A CA 1
ATOM 710 C C . GLN A 1 96 ? 4.644 3.321 -17.526 1.00 96.62 96 GLN A C 1
ATOM 712 O O . GLN A 1 96 ? 3.425 3.282 -17.40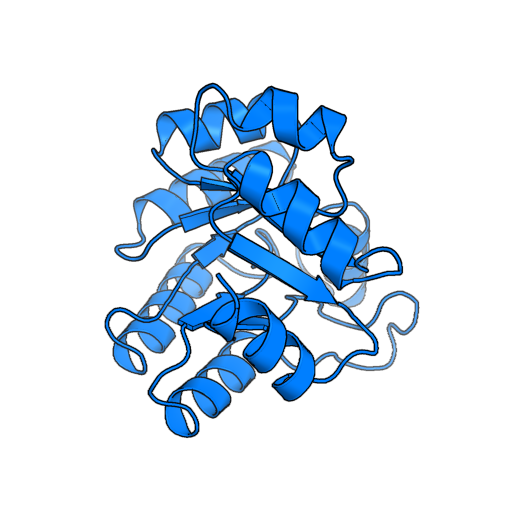3 1.00 96.62 96 GLN A O 1
ATOM 717 N N . ARG A 1 97 ? 5.475 3.017 -16.517 1.00 96.62 97 ARG A N 1
ATOM 718 C CA . ARG A 1 97 ? 4.988 2.563 -15.201 1.00 96.62 97 ARG A CA 1
ATOM 719 C C . ARG A 1 97 ? 4.116 3.611 -14.506 1.00 96.62 97 ARG A C 1
ATOM 721 O O . ARG A 1 97 ? 3.150 3.247 -13.851 1.00 96.62 97 ARG A O 1
ATOM 728 N N . LEU A 1 98 ? 4.422 4.899 -14.656 1.00 97.56 98 LEU A N 1
ATOM 729 C CA . LEU A 1 98 ? 3.598 5.975 -14.102 1.00 97.56 98 LEU A CA 1
ATOM 730 C C . LEU A 1 98 ? 2.231 6.072 -14.799 1.00 97.56 98 LEU A C 1
ATOM 732 O O . LEU A 1 98 ? 1.207 6.179 -14.126 1.00 97.56 98 LEU A O 1
ATOM 736 N N . ARG A 1 99 ? 2.195 5.989 -16.136 1.00 98.06 99 ARG A N 1
ATOM 737 C CA . ARG A 1 99 ? 0.930 5.946 -16.888 1.00 98.06 99 ARG A CA 1
ATOM 738 C C . ARG A 1 99 ? 0.094 4.729 -16.511 1.00 98.06 99 ARG A C 1
ATOM 740 O O . ARG A 1 99 ? -1.103 4.860 -16.266 1.00 98.06 99 ARG A O 1
ATOM 747 N N . ASP A 1 100 ? 0.732 3.567 -16.429 1.00 98.38 100 ASP A N 1
ATOM 748 C CA . ASP A 1 100 ? 0.077 2.315 -16.065 1.00 98.38 100 ASP A CA 1
ATOM 749 C C . ASP A 1 100 ? -0.461 2.358 -14.632 1.00 98.38 100 ASP A C 1
ATOM 751 O O . ASP A 1 100 ? -1.594 1.943 -14.411 1.00 98.38 100 ASP A O 1
ATOM 755 N N . LEU A 1 101 ? 0.284 2.934 -13.679 1.00 98.62 101 LEU A N 1
ATOM 756 C CA . LEU A 1 101 ? -0.193 3.177 -12.314 1.00 98.62 101 LEU A CA 1
ATOM 757 C C . LEU A 1 101 ? -1.512 3.958 -12.317 1.00 98.62 101 LEU A C 1
ATOM 759 O O . LEU A 1 101 ? -2.498 3.508 -11.738 1.00 98.62 101 LEU A O 1
ATOM 763 N N . GLY A 1 102 ? -1.542 5.099 -13.011 1.00 98.62 102 GLY A N 1
ATOM 764 C CA . GLY A 1 102 ? -2.746 5.920 -13.115 1.00 98.62 102 GLY A CA 1
ATOM 765 C C . GLY A 1 102 ? -3.893 5.207 -13.839 1.00 98.62 102 GLY A C 1
ATOM 766 O O . GLY A 1 102 ? -5.054 5.397 -13.481 1.00 98.62 102 GLY A O 1
ATOM 767 N N . SER A 1 103 ? -3.600 4.382 -14.848 1.00 98.62 103 SER A N 1
ATOM 768 C CA . SER A 1 103 ? -4.621 3.592 -15.547 1.00 98.62 103 SER A CA 1
ATOM 769 C C . SER A 1 103 ? -5.208 2.494 -14.662 1.00 98.62 103 SER A C 1
ATOM 771 O O . SER A 1 103 ? -6.415 2.270 -14.711 1.00 98.62 103 SER A O 1
ATOM 773 N N . VAL A 1 104 ? -4.378 1.802 -13.877 1.00 98.88 104 VAL A N 1
ATOM 774 C CA . VAL A 1 104 ? -4.829 0.768 -12.937 1.00 98.88 104 VAL A CA 1
ATOM 775 C C . VAL A 1 104 ? -5.682 1.407 -11.854 1.00 98.88 104 VAL A C 1
ATOM 777 O O . VAL A 1 104 ? -6.803 0.961 -11.649 1.00 98.88 104 VAL A O 1
ATOM 780 N N . ALA A 1 105 ? -5.199 2.478 -11.221 1.00 98.69 105 ALA A N 1
ATOM 781 C CA . ALA A 1 105 ? -5.921 3.161 -10.152 1.00 98.69 105 ALA A CA 1
ATOM 782 C C . ALA A 1 105 ? -7.329 3.605 -10.587 1.00 98.69 105 ALA A C 1
ATOM 784 O O . ALA A 1 105 ? -8.298 3.292 -9.907 1.00 98.69 105 ALA A O 1
ATOM 785 N N . ARG A 1 106 ? -7.467 4.232 -11.767 1.00 98.62 106 ARG A N 1
ATOM 786 C CA . ARG A 1 106 ? -8.777 4.657 -12.305 1.00 98.62 106 ARG A CA 1
ATOM 787 C C . ARG A 1 106 ? -9.714 3.499 -12.659 1.00 98.62 106 ARG A C 1
ATOM 789 O O . ARG A 1 106 ? -10.921 3.697 -12.737 1.00 98.62 106 ARG A O 1
ATOM 796 N N . ALA A 1 107 ? -9.178 2.311 -12.938 1.00 98.62 107 ALA A N 1
ATOM 797 C CA . ALA A 1 107 ? -9.975 1.145 -13.317 1.00 98.62 107 ALA A CA 1
ATOM 798 C C . ALA A 1 107 ? -10.520 0.363 -12.109 1.00 98.62 107 ALA A C 1
ATOM 800 O O . ALA A 1 107 ? -11.350 -0.539 -12.287 1.00 98.62 107 ALA A O 1
ATOM 801 N N . LEU A 1 108 ? -10.031 0.654 -10.905 1.00 98.50 108 LEU A N 1
ATOM 802 C CA . LEU A 1 108 ? -10.427 -0.013 -9.674 1.00 98.50 108 LEU A CA 1
ATOM 803 C C . LEU A 1 108 ? -11.599 0.713 -9.009 1.00 98.50 108 LEU A C 1
ATOM 805 O O . LEU A 1 108 ? -11.711 1.930 -9.060 1.00 98.50 108 LEU A O 1
ATOM 809 N N . ASP A 1 109 ? -12.467 -0.065 -8.373 1.00 96.94 109 ASP A N 1
ATOM 810 C CA . ASP A 1 109 ? -13.637 0.386 -7.612 1.00 96.94 109 ASP A CA 1
ATOM 811 C C . ASP A 1 109 ? -13.499 0.074 -6.112 1.00 96.94 109 ASP A C 1
ATOM 813 O O . ASP A 1 109 ? -14.479 -0.065 -5.383 1.00 96.94 109 ASP A O 1
ATOM 817 N N . VAL A 1 110 ? -12.254 -0.058 -5.659 1.00 98.62 110 VAL A N 1
ATOM 818 C CA . VAL A 1 110 ? -11.861 -0.220 -4.257 1.00 98.62 110 VAL A CA 1
ATOM 819 C C . VAL A 1 110 ? -11.001 0.975 -3.846 1.00 98.62 110 VAL A C 1
ATOM 821 O O . VAL A 1 110 ? -10.412 1.605 -4.728 1.00 98.62 110 VAL A O 1
ATOM 824 N N . PRO A 1 111 ? -10.872 1.290 -2.544 1.00 98.62 111 PRO A N 1
ATOM 825 C CA . PRO A 1 111 ? -9.918 2.295 -2.090 1.00 98.62 111 PRO A CA 1
ATOM 826 C C . PRO A 1 111 ? -8.508 2.022 -2.631 1.00 98.62 111 PRO A C 1
ATOM 828 O O . PRO A 1 111 ? -8.022 0.887 -2.587 1.00 98.62 111 PRO A O 1
ATOM 831 N N . VAL A 1 112 ? -7.855 3.067 -3.139 1.00 98.81 112 VAL A N 1
ATOM 832 C CA . VAL A 1 112 ? -6.506 3.003 -3.712 1.00 98.81 112 VAL A CA 1
ATOM 833 C C . VAL A 1 112 ? -5.549 3.802 -2.843 1.00 98.81 112 VAL A C 1
ATOM 835 O O . VAL A 1 112 ? -5.857 4.927 -2.453 1.00 98.81 112 VAL A O 1
ATOM 838 N N . TRP A 1 113 ? -4.368 3.237 -2.598 1.00 98.75 113 TRP A N 1
ATOM 839 C CA . TRP A 1 113 ? -3.235 3.977 -2.048 1.00 98.75 113 TRP A CA 1
ATOM 840 C C . TRP A 1 113 ? -2.130 4.095 -3.092 1.00 98.75 113 TRP A C 1
ATOM 842 O O . TRP A 1 113 ? -1.793 3.116 -3.759 1.00 98.75 113 TRP A O 1
ATOM 852 N N . ILE A 1 114 ? -1.522 5.272 -3.203 1.00 98.62 114 ILE A N 1
ATOM 853 C CA . ILE A 1 114 ? -0.352 5.506 -4.048 1.00 98.62 114 ILE A CA 1
ATOM 854 C C . ILE A 1 114 ? 0.896 5.494 -3.171 1.00 98.62 114 ILE A C 1
ATOM 856 O O . ILE A 1 114 ? 1.089 6.352 -2.316 1.00 98.62 114 ILE A O 1
ATOM 860 N N . GLY A 1 115 ? 1.760 4.504 -3.377 1.00 98.00 115 GLY A N 1
ATOM 861 C CA . GLY A 1 115 ? 3.026 4.380 -2.669 1.00 98.00 115 GLY A CA 1
ATOM 862 C C . GLY A 1 115 ? 4.116 5.252 -3.283 1.00 98.00 115 GLY A C 1
ATOM 863 O O . GLY A 1 115 ? 4.541 5.012 -4.417 1.00 98.00 115 GLY A O 1
ATOM 864 N N . GLY A 1 116 ? 4.633 6.211 -2.515 1.00 95.31 116 GLY A N 1
ATOM 865 C CA . GLY A 1 116 ? 5.807 6.995 -2.892 1.00 95.31 116 GLY A CA 1
ATOM 866 C C . GLY A 1 116 ? 5.848 8.394 -2.287 1.00 95.31 116 GLY A C 1
ATOM 867 O O . GLY A 1 116 ? 4.937 8.814 -1.592 1.00 95.31 116 GLY A O 1
ATOM 868 N N . ARG A 1 117 ? 6.952 9.107 -2.548 1.00 94.25 117 ARG A N 1
ATOM 869 C CA . ARG A 1 117 ? 7.223 10.453 -1.996 1.00 94.25 117 ARG A CA 1
ATOM 870 C C . ARG A 1 117 ? 7.595 11.502 -3.041 1.00 94.25 117 ARG A C 1
ATOM 872 O O . ARG A 1 117 ? 7.775 12.666 -2.715 1.00 94.25 117 ARG A O 1
ATOM 879 N N . SER A 1 118 ? 7.805 11.099 -4.294 1.00 94.94 118 SER A N 1
ATOM 880 C CA . SER A 1 118 ? 8.180 12.064 -5.330 1.00 94.94 118 SER A CA 1
ATOM 881 C C . SER A 1 118 ? 7.004 12.992 -5.634 1.00 94.94 118 SER A C 1
ATOM 883 O O . SER A 1 118 ? 5.895 12.461 -5.708 1.00 94.94 118 SER A O 1
ATOM 885 N N . PRO A 1 119 ? 7.229 14.283 -5.949 1.00 95.94 119 PRO A N 1
ATOM 886 C CA . PRO A 1 119 ? 6.159 15.220 -6.306 1.00 95.94 119 PRO A CA 1
ATOM 887 C C . PRO A 1 119 ? 5.174 14.645 -7.328 1.00 95.94 119 PRO A C 1
ATOM 889 O O . PRO A 1 119 ? 3.984 14.608 -7.082 1.00 95.94 119 PRO A O 1
ATOM 892 N N . THR A 1 120 ? 5.678 13.997 -8.382 1.00 97.12 120 THR A N 1
ATOM 893 C CA . THR A 1 120 ? 4.846 13.344 -9.407 1.00 97.12 120 THR A CA 1
ATOM 894 C C . THR A 1 120 ? 3.875 12.278 -8.879 1.00 97.12 120 THR A C 1
ATOM 896 O O . THR A 1 120 ? 2.824 12.065 -9.470 1.00 97.12 120 THR A O 1
ATOM 899 N N . LEU A 1 121 ? 4.232 11.556 -7.813 1.00 97.12 121 LEU A N 1
ATOM 900 C CA . LEU A 1 121 ? 3.351 10.549 -7.207 1.00 97.12 121 LEU A CA 1
ATOM 901 C C . LEU A 1 121 ? 2.372 11.184 -6.221 1.00 97.12 121 LEU A C 1
ATOM 903 O O . LEU A 1 121 ? 1.264 10.680 -6.094 1.00 97.12 121 LEU A O 1
ATOM 907 N N . VAL A 1 122 ? 2.777 12.274 -5.564 1.00 96.69 122 VAL A N 1
ATOM 908 C CA . VAL A 1 122 ? 1.892 13.088 -4.724 1.00 96.69 122 VAL A CA 1
ATOM 909 C C . VAL A 1 122 ? 0.812 13.731 -5.592 1.00 96.69 122 VAL A C 1
ATOM 911 O O . VAL A 1 122 ? -0.364 13.500 -5.348 1.00 96.69 122 VAL A O 1
ATOM 914 N N . ASP A 1 123 ? 1.204 14.403 -6.678 1.00 97.38 123 ASP A N 1
ATOM 915 C CA . ASP A 1 123 ? 0.280 15.013 -7.640 1.00 97.38 123 ASP A CA 1
ATOM 916 C C . ASP A 1 123 ? -0.690 13.974 -8.222 1.00 97.38 123 ASP A C 1
ATOM 918 O O . ASP A 1 123 ? -1.880 14.236 -8.366 1.00 97.38 123 ASP A O 1
ATOM 922 N N . LEU A 1 124 ? -0.193 12.769 -8.534 1.00 97.88 124 LEU A N 1
ATOM 923 C CA . LEU A 1 124 ? -1.031 11.679 -9.030 1.00 97.88 124 LEU A CA 1
ATOM 924 C C . LEU A 1 124 ? -2.013 11.170 -7.964 1.00 97.88 124 LEU A C 1
ATOM 926 O O . LEU A 1 124 ? -3.145 10.841 -8.305 1.00 97.88 124 LEU A O 1
ATOM 930 N N . ALA A 1 125 ? -1.596 11.069 -6.699 1.00 97.94 125 ALA A N 1
ATOM 931 C CA . ALA A 1 125 ? -2.490 10.688 -5.607 1.00 97.94 125 ALA A CA 1
ATOM 932 C C . ALA A 1 125 ? -3.619 11.718 -5.448 1.00 97.94 125 ALA A C 1
ATOM 934 O O . ALA A 1 125 ? -4.788 11.333 -5.419 1.00 97.94 125 ALA A O 1
ATOM 935 N N . ASP A 1 126 ? -3.269 13.007 -5.465 1.00 97.19 126 ASP A N 1
ATOM 936 C CA . ASP A 1 126 ? -4.211 14.124 -5.363 1.00 97.19 126 ASP A CA 1
ATOM 937 C C . ASP A 1 126 ? -5.183 14.152 -6.559 1.00 97.19 126 ASP A C 1
ATOM 939 O O . ASP A 1 126 ? -6.395 14.243 -6.369 1.00 97.19 126 ASP A O 1
ATOM 943 N N . GLU A 1 127 ? -4.685 13.983 -7.793 1.00 97.56 127 GLU A N 1
ATOM 944 C CA . GLU A 1 127 ? -5.512 13.913 -9.012 1.00 97.56 127 GLU A CA 1
ATOM 945 C C . GLU A 1 127 ? -6.545 12.776 -8.947 1.00 97.56 127 GLU A C 1
ATOM 947 O O . GLU A 1 127 ? -7.670 12.906 -9.431 1.00 97.56 127 GLU A O 1
ATOM 952 N N . LEU A 1 128 ? -6.157 11.642 -8.364 1.00 97.44 128 LEU A N 1
ATOM 953 C CA . LEU A 1 128 ? -6.988 10.445 -8.276 1.00 97.44 128 LEU A CA 1
ATOM 954 C C . LEU A 1 128 ? -7.893 10.420 -7.038 1.00 97.44 128 LEU A C 1
ATOM 956 O O . LEU A 1 128 ? -8.729 9.522 -6.941 1.00 97.44 128 LEU A O 1
ATOM 960 N N . GLY A 1 129 ? -7.719 11.347 -6.090 1.00 96.94 129 GLY A N 1
ATOM 961 C CA . GLY A 1 129 ? -8.352 11.270 -4.770 1.00 96.94 129 GLY A CA 1
ATOM 962 C C . GLY A 1 129 ? -7.942 10.016 -3.986 1.00 96.94 129 GLY A C 1
ATOM 963 O O . GLY A 1 129 ? -8.740 9.477 -3.221 1.00 96.94 129 GLY A O 1
ATOM 964 N N . ALA A 1 130 ? -6.732 9.508 -4.226 1.00 98.19 130 ALA A N 1
ATOM 965 C CA . ALA A 1 130 ? -6.180 8.330 -3.568 1.00 98.19 130 ALA A CA 1
ATOM 966 C C . ALA A 1 130 ? -5.366 8.733 -2.331 1.00 98.19 130 ALA A C 1
ATOM 968 O O . ALA A 1 130 ? -4.729 9.786 -2.319 1.00 98.19 130 ALA A O 1
ATOM 969 N N . ALA A 1 131 ? -5.317 7.871 -1.313 1.00 98.50 131 ALA A N 1
ATOM 970 C CA . ALA A 1 131 ? -4.456 8.129 -0.161 1.00 98.50 131 ALA A CA 1
ATOM 971 C C . ALA A 1 131 ? -2.975 7.992 -0.547 1.00 98.50 131 ALA A C 1
ATOM 973 O O . ALA A 1 131 ? -2.597 7.133 -1.354 1.00 98.50 131 ALA A O 1
ATOM 974 N N . LEU A 1 132 ? -2.116 8.806 0.061 1.00 98.50 132 LEU A N 1
ATOM 975 C CA . LEU A 1 132 ? -0.672 8.731 -0.129 1.00 98.50 132 LEU A CA 1
ATOM 976 C C . LEU A 1 132 ? -0.056 7.786 0.910 1.00 98.50 132 LEU A C 1
ATOM 978 O O . LEU A 1 132 ? -0.068 8.077 2.105 1.00 98.50 132 LEU A O 1
ATOM 982 N N . ASN A 1 133 ? 0.527 6.673 0.460 1.00 98.56 133 ASN A N 1
ATOM 983 C CA . ASN A 1 133 ? 1.220 5.733 1.337 1.00 98.56 133 ASN A CA 1
ATOM 984 C C . ASN A 1 133 ? 2.721 6.039 1.420 1.00 98.56 133 ASN A C 1
ATOM 986 O O . ASN A 1 133 ? 3.472 5.876 0.450 1.00 98.56 133 ASN A O 1
ATOM 990 N N . LEU A 1 134 ? 3.166 6.410 2.618 1.00 97.75 134 LEU A N 1
ATOM 991 C CA . LEU A 1 134 ? 4.536 6.789 2.926 1.00 97.75 134 LEU A CA 1
ATOM 992 C C . LEU A 1 134 ? 5.301 5.618 3.548 1.00 97.75 134 LEU A C 1
ATOM 994 O O . LEU A 1 134 ? 5.107 5.268 4.711 1.00 97.75 134 LEU A O 1
ATOM 998 N N . TRP A 1 135 ? 6.202 5.024 2.763 1.00 96.75 135 TRP A N 1
ATOM 999 C CA . TRP A 1 135 ? 7.077 3.955 3.242 1.00 96.75 135 TRP A CA 1
ATOM 1000 C C . TRP A 1 135 ? 8.248 4.506 4.064 1.00 96.75 135 TRP A C 1
ATOM 1002 O O . TRP A 1 135 ? 9.100 5.212 3.519 1.00 96.75 135 TRP A O 1
ATOM 1012 N N . GLY A 1 136 ? 8.316 4.143 5.346 1.00 96.44 136 GLY A N 1
ATOM 1013 C CA . GLY A 1 136 ? 9.429 4.436 6.249 1.00 96.44 136 GLY A CA 1
ATOM 1014 C C . GLY A 1 136 ? 9.700 5.928 6.436 1.00 96.44 136 GLY A C 1
ATOM 1015 O O . GLY A 1 136 ? 10.833 6.301 6.730 1.00 96.44 136 GLY A O 1
ATOM 1016 N N . ALA A 1 137 ? 8.695 6.775 6.206 1.00 96.88 137 ALA A N 1
ATOM 1017 C CA . ALA A 1 137 ? 8.837 8.219 6.332 1.00 96.88 137 ALA A CA 1
ATOM 1018 C C . ALA A 1 137 ? 8.982 8.635 7.801 1.00 96.88 137 ALA A C 1
ATOM 1020 O O . ALA A 1 137 ? 8.404 8.002 8.693 1.00 96.88 137 ALA A O 1
ATOM 1021 N N . SER A 1 138 ? 9.736 9.707 8.042 1.00 96.38 138 SER A N 1
ATOM 1022 C CA . SER A 1 138 ? 9.854 10.323 9.363 1.00 96.38 138 SER A CA 1
ATOM 1023 C C . SER A 1 138 ? 8.549 11.012 9.779 1.00 96.38 138 SER A C 1
ATOM 1025 O O . SER A 1 138 ? 7.689 11.309 8.948 1.00 96.38 138 SER A O 1
ATOM 1027 N N . LEU A 1 139 ? 8.406 11.319 11.071 1.00 95.94 139 LEU A N 1
ATOM 1028 C CA . LEU A 1 139 ? 7.241 12.058 11.574 1.00 95.94 139 LEU A CA 1
ATOM 1029 C C . LEU A 1 139 ? 7.110 13.458 10.960 1.00 95.94 139 LEU A C 1
ATOM 1031 O O . LEU A 1 139 ? 5.989 13.935 10.796 1.00 95.94 139 LEU A O 1
ATOM 1035 N N . ASP A 1 140 ? 8.227 14.097 10.607 1.00 95.12 140 ASP A N 1
ATOM 1036 C CA . ASP A 1 140 ? 8.229 15.412 9.957 1.00 95.12 140 ASP A CA 1
ATOM 1037 C C . ASP A 1 140 ? 7.758 15.309 8.501 1.00 95.12 140 ASP A C 1
ATOM 1039 O O . ASP A 1 140 ? 6.952 16.120 8.047 1.00 95.12 140 ASP A O 1
ATOM 1043 N N . GLU A 1 141 ? 8.202 14.275 7.778 1.00 94.69 141 GLU A N 1
ATOM 1044 C CA . GLU A 1 141 ? 7.727 13.991 6.420 1.00 94.69 141 GLU A CA 1
ATOM 1045 C C . GLU A 1 141 ? 6.227 13.667 6.407 1.00 94.69 141 GLU A C 1
ATOM 1047 O O . GLU A 1 141 ? 5.500 14.143 5.536 1.00 94.69 141 GLU A O 1
ATOM 1052 N N . VAL A 1 142 ? 5.752 12.895 7.391 1.00 96.06 142 VAL A N 1
ATOM 1053 C CA . VAL A 1 142 ? 4.324 12.598 7.577 1.00 96.06 142 VAL A CA 1
ATOM 1054 C C . VAL A 1 142 ? 3.537 13.877 7.855 1.00 96.06 142 VAL A C 1
ATOM 1056 O O . VAL A 1 142 ? 2.541 14.133 7.182 1.00 96.06 142 VAL A O 1
ATOM 1059 N N . ALA A 1 143 ? 3.987 14.701 8.805 1.00 93.75 143 ALA A N 1
ATOM 1060 C CA . ALA A 1 143 ? 3.297 15.935 9.175 1.00 93.75 143 ALA A CA 1
ATOM 1061 C C . ALA A 1 143 ? 3.170 16.908 7.992 1.00 93.75 143 ALA A C 1
ATOM 1063 O O . ALA A 1 143 ? 2.122 17.523 7.814 1.00 93.75 143 ALA A O 1
ATOM 1064 N N . GLY A 1 144 ? 4.204 17.004 7.149 1.00 92.81 144 GLY A N 1
ATOM 1065 C CA . GLY A 1 144 ? 4.155 17.811 5.930 1.00 92.81 144 GLY A CA 1
ATOM 1066 C C . GLY A 1 144 ? 3.168 17.291 4.878 1.00 92.81 144 GLY A C 1
ATOM 1067 O O . GLY A 1 144 ? 2.681 18.075 4.070 1.00 92.81 144 GLY A O 1
ATOM 1068 N N . ALA A 1 145 ? 2.857 15.993 4.878 1.00 92.56 145 ALA A N 1
ATOM 1069 C CA . ALA A 1 145 ? 1.979 15.380 3.886 1.00 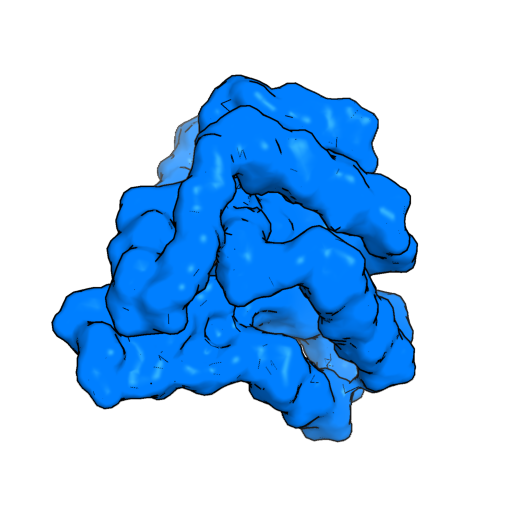92.56 145 ALA A CA 1
ATOM 1070 C C . ALA A 1 145 ? 0.495 15.387 4.285 1.00 92.56 145 ALA A C 1
ATOM 1072 O O . ALA A 1 145 ? -0.344 15.543 3.399 1.00 92.56 145 ALA A O 1
ATOM 1073 N N . VAL A 1 146 ? 0.166 15.221 5.575 1.00 91.75 146 VAL A N 1
ATOM 1074 C CA . VAL A 1 146 ? -1.229 15.063 6.054 1.00 91.75 146 VAL A CA 1
ATOM 1075 C C . VAL A 1 146 ? -2.072 16.331 5.870 1.00 91.75 146 VAL A C 1
ATOM 1077 O O . VAL A 1 146 ? -3.291 16.246 5.769 1.00 91.75 146 VAL A O 1
ATOM 1080 N N . ALA A 1 147 ? -1.447 17.508 5.795 1.00 82.75 147 ALA A N 1
ATOM 1081 C CA . ALA A 1 147 ? -2.164 18.784 5.744 1.00 82.75 147 ALA A CA 1
ATOM 1082 C C . ALA A 1 147 ? -3.198 18.886 4.601 1.00 82.75 147 ALA A C 1
ATOM 1084 O O . ALA A 1 147 ? -4.232 19.527 4.780 1.00 82.75 147 ALA A O 1
ATOM 1085 N N . ASP A 1 148 ? -2.943 18.230 3.464 1.00 84.94 148 ASP A N 1
ATOM 1086 C CA . ASP A 1 148 ? -3.725 18.425 2.236 1.00 84.94 148 ASP A CA 1
ATOM 1087 C C . ASP A 1 148 ? -4.474 17.171 1.755 1.00 84.94 148 ASP A C 1
ATOM 1089 O O . ASP A 1 148 ? -5.280 17.256 0.829 1.00 84.94 148 ASP A O 1
ATOM 1093 N N . ARG A 1 149 ? -4.184 15.993 2.325 1.00 93.25 149 ARG A N 1
ATOM 1094 C CA . ARG A 1 149 ? -4.607 14.695 1.769 1.00 93.25 149 ARG A CA 1
ATOM 1095 C C . ARG A 1 149 ? -4.651 13.597 2.824 1.00 93.25 149 ARG A C 1
ATOM 1097 O O . ARG A 1 149 ? -3.998 13.683 3.861 1.00 93.25 149 ARG A O 1
ATOM 1104 N N . GLU A 1 150 ? -5.364 12.516 2.517 1.00 97.75 150 GLU A N 1
ATOM 1105 C CA . GLU A 1 150 ? -5.272 11.294 3.314 1.00 97.75 150 GLU A CA 1
ATOM 1106 C C . GLU A 1 150 ? -3.864 10.689 3.196 1.00 97.75 150 GLU A C 1
ATOM 1108 O O . GLU A 1 150 ? -3.342 10.497 2.094 1.00 97.75 150 GLU A O 1
ATOM 1113 N N . VAL A 1 151 ? -3.258 10.361 4.338 1.00 98.44 151 VAL A N 1
ATOM 1114 C CA . VAL A 1 151 ? -1.927 9.753 4.414 1.00 98.44 151 VAL A CA 1
ATOM 1115 C C . VAL A 1 151 ? -1.988 8.457 5.204 1.00 98.44 151 VAL A C 1
ATOM 1117 O O . VAL A 1 151 ? -2.5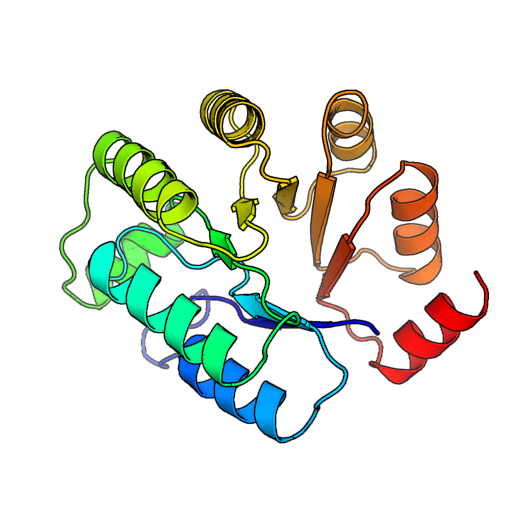28 8.399 6.310 1.00 98.44 151 VAL A O 1
ATOM 1120 N N . THR A 1 152 ? -1.335 7.438 4.656 1.00 98.56 152 THR A N 1
ATOM 1121 C CA . THR A 1 152 ? -1.066 6.174 5.334 1.00 98.56 152 THR A CA 1
ATOM 1122 C C . THR A 1 152 ? 0.435 6.000 5.516 1.00 98.56 152 THR A C 1
ATOM 1124 O O . THR A 1 152 ? 1.243 6.462 4.707 1.00 98.56 152 THR A O 1
ATOM 1127 N N . TRP A 1 153 ? 0.833 5.321 6.583 1.00 98.38 153 TRP A N 1
ATOM 1128 C CA . TRP A 1 153 ? 2.225 5.007 6.865 1.00 98.38 153 TRP A CA 1
ATOM 1129 C C . TRP A 1 153 ? 2.448 3.504 6.780 1.00 98.38 153 TRP A C 1
ATOM 1131 O O . TRP A 1 153 ? 1.627 2.709 7.239 1.00 98.38 153 TRP A O 1
ATOM 1141 N N . SER A 1 154 ? 3.580 3.097 6.222 1.00 97.94 154 SER A N 1
ATOM 1142 C CA . SER A 1 154 ? 4.004 1.700 6.239 1.00 97.94 154 SER A CA 1
ATOM 1143 C C . SER A 1 154 ? 5.503 1.572 6.434 1.00 97.94 154 SER A C 1
ATOM 1145 O O . SER A 1 154 ? 6.257 2.435 6.002 1.00 97.94 154 SER A O 1
ATOM 1147 N N . GLY A 1 155 ? 5.964 0.492 7.055 1.00 96.69 155 GLY A N 1
ATOM 1148 C CA . GLY A 1 155 ? 7.398 0.245 7.182 1.00 96.69 155 GLY A CA 1
ATOM 1149 C C . GLY A 1 155 ? 7.785 -0.548 8.414 1.00 96.69 155 GLY A C 1
ATOM 1150 O O . GLY A 1 155 ? 6.940 -1.020 9.171 1.00 96.69 155 GLY A O 1
ATOM 1151 N N . VAL A 1 156 ? 9.096 -0.680 8.612 1.00 95.81 156 VAL A N 1
ATOM 1152 C CA . VAL A 1 156 ? 9.660 -1.206 9.859 1.00 95.81 156 VAL A CA 1
ATOM 1153 C C . VAL A 1 156 ? 9.482 -0.146 10.937 1.00 95.81 156 VAL A C 1
ATOM 1155 O O . VAL A 1 156 ? 10.069 0.931 10.840 1.00 95.81 156 VAL A O 1
ATOM 1158 N N . ALA A 1 157 ? 8.626 -0.428 11.917 1.00 93.56 157 ALA A N 1
ATOM 1159 C CA . ALA A 1 157 ? 8.321 0.522 12.976 1.00 93.56 157 ALA A CA 1
ATOM 1160 C C . ALA A 1 157 ? 9.516 0.664 13.939 1.00 93.56 157 ALA A C 1
ATOM 1162 O O . ALA A 1 157 ? 10.124 -0.350 14.294 1.00 93.56 157 ALA A O 1
ATOM 1163 N N . PRO A 1 158 ? 9.866 1.894 14.356 1.00 93.69 158 PRO A N 1
ATOM 1164 C CA . PRO A 1 158 ? 10.798 2.121 15.453 1.00 93.69 158 PRO A CA 1
ATOM 1165 C C . PRO A 1 158 ? 10.277 1.566 16.785 1.00 93.69 158 PRO A C 1
ATOM 1167 O O . PRO A 1 158 ? 9.069 1.520 17.018 1.00 93.69 158 PRO A O 1
ATOM 1170 N N . ASP A 1 159 ? 11.209 1.221 17.673 1.00 91.56 159 ASP A N 1
ATOM 1171 C CA . ASP A 1 159 ? 10.914 0.908 19.071 1.00 91.56 159 ASP A CA 1
ATOM 1172 C C . ASP A 1 159 ? 11.006 2.192 19.932 1.00 91.56 159 ASP A C 1
ATOM 1174 O O . ASP A 1 159 ? 11.946 2.971 19.734 1.00 91.56 159 ASP A O 1
ATOM 1178 N N . PRO A 1 160 ? 10.102 2.410 20.910 1.00 94.12 160 PRO A N 1
ATOM 1179 C CA . PRO A 1 160 ? 8.953 1.565 21.241 1.00 94.12 160 PRO A CA 1
ATOM 1180 C C . PRO A 1 160 ? 7.764 1.781 20.286 1.00 94.12 160 PRO A C 1
ATOM 1182 O O . PRO A 1 160 ? 7.391 2.910 19.966 1.00 94.12 160 PRO A O 1
ATOM 1185 N N . LEU A 1 161 ? 7.130 0.675 19.878 1.00 95.12 161 LEU A N 1
ATOM 1186 C CA . LEU A 1 161 ? 6.047 0.674 18.888 1.00 95.12 161 LEU A CA 1
ATOM 1187 C C . LEU A 1 161 ? 4.857 1.559 19.289 1.00 95.12 161 LEU A C 1
ATOM 1189 O O . LEU A 1 161 ? 4.318 2.270 18.444 1.00 95.12 161 LEU A O 1
ATOM 1193 N N . ASP A 1 162 ? 4.458 1.529 20.561 1.00 96.31 162 ASP A N 1
ATOM 1194 C CA . ASP A 1 162 ? 3.305 2.287 21.056 1.00 96.31 162 ASP A CA 1
ATOM 1195 C C . ASP A 1 162 ? 3.494 3.798 20.875 1.00 96.31 162 ASP A C 1
ATOM 1197 O O . ASP A 1 162 ? 2.613 4.453 20.330 1.00 96.31 162 ASP A O 1
ATOM 1201 N N . GLU A 1 163 ? 4.657 4.342 21.250 1.00 96.44 163 GLU A N 1
ATOM 1202 C CA . GLU A 1 163 ? 4.950 5.779 21.108 1.00 96.44 163 GLU A CA 1
ATOM 1203 C C . GLU A 1 163 ? 5.008 6.202 19.635 1.00 96.44 163 GLU A C 1
ATOM 1205 O O . GLU A 1 163 ? 4.590 7.306 19.266 1.00 96.44 163 GLU A O 1
ATOM 1210 N N . TRP A 1 164 ? 5.501 5.311 18.770 1.00 96.88 164 TRP A N 1
ATOM 1211 C CA . TRP A 1 164 ? 5.514 5.542 17.331 1.00 96.88 164 TRP A CA 1
ATOM 1212 C C . TRP A 1 164 ? 4.099 5.606 16.753 1.00 96.88 164 TRP A C 1
ATOM 1214 O O . TRP A 1 164 ? 3.751 6.563 16.057 1.00 96.88 164 TRP A O 1
ATOM 1224 N N . LEU A 1 165 ? 3.265 4.609 17.058 1.00 96.81 165 LEU A N 1
ATOM 1225 C CA . LEU A 1 165 ? 1.868 4.577 16.629 1.00 96.81 165 LEU A CA 1
ATOM 1226 C C . LEU A 1 165 ? 1.083 5.756 17.210 1.00 96.81 165 LEU A C 1
ATOM 1228 O O . LEU A 1 165 ? 0.230 6.335 16.528 1.00 96.81 165 LEU A O 1
ATOM 1232 N N . ASP A 1 166 ? 1.402 6.148 18.444 1.00 97.31 166 ASP A N 1
ATOM 1233 C CA . ASP A 1 166 ? 0.800 7.300 19.086 1.00 97.31 166 ASP A CA 1
ATOM 1234 C C . ASP A 1 166 ? 1.081 8.575 18.295 1.00 97.31 166 ASP A C 1
ATOM 1236 O O . ASP A 1 166 ? 0.141 9.274 17.902 1.00 97.31 166 ASP A O 1
ATOM 1240 N N . SER A 1 167 ? 2.353 8.784 17.957 1.00 97.62 167 SER A N 1
ATOM 1241 C CA . SER A 1 167 ? 2.835 9.921 17.176 1.00 97.62 167 SER A CA 1
ATOM 1242 C C . SER A 1 167 ? 2.244 9.989 15.766 1.00 97.62 167 SER A C 1
ATOM 1244 O O . SER A 1 167 ? 1.991 11.091 15.268 1.00 97.62 167 SER A O 1
ATOM 1246 N N . LEU A 1 168 ? 2.042 8.843 15.104 1.00 97.38 168 LEU A N 1
ATOM 1247 C CA . LEU A 1 168 ? 1.416 8.781 13.779 1.00 97.38 168 LEU A CA 1
ATOM 1248 C C . LEU A 1 168 ? -0.056 9.203 13.839 1.00 97.38 168 LEU A C 1
ATOM 1250 O O . LEU A 1 168 ? -0.488 10.029 13.035 1.00 97.38 168 LEU A O 1
ATOM 1254 N N . ALA A 1 169 ? -0.824 8.677 14.794 1.00 96.12 169 ALA A N 1
ATOM 1255 C CA . ALA A 1 169 ? -2.248 8.993 14.870 1.00 96.12 169 ALA A CA 1
ATOM 1256 C C . ALA A 1 169 ? -2.508 10.445 15.295 1.00 96.12 169 ALA A C 1
ATOM 1258 O O . ALA A 1 169 ? -3.413 11.077 14.762 1.00 96.12 169 ALA A O 1
ATOM 1259 N N . GLU A 1 170 ? -1.700 11.001 16.208 1.00 96.31 170 GLU A N 1
ATOM 1260 C CA . GLU A 1 170 ? -1.778 12.421 16.595 1.00 96.31 170 GLU A CA 1
ATOM 1261 C C . GLU A 1 170 ? -1.580 13.362 15.400 1.00 96.31 170 GLU A C 1
ATOM 1263 O O . GLU A 1 170 ? -2.086 14.481 15.390 1.00 96.31 170 GLU A O 1
ATOM 1268 N N . ARG A 1 171 ? -0.863 12.896 14.372 1.00 95.94 171 ARG A N 1
ATOM 1269 C CA . ARG A 1 171 ? -0.629 13.621 13.119 1.00 95.94 171 ARG A CA 1
ATOM 1270 C C . ARG A 1 171 ? -1.703 13.378 12.067 1.00 95.94 171 ARG A C 1
ATOM 1272 O O . ARG A 1 171 ? -1.571 13.929 10.985 1.00 95.94 171 ARG A O 1
ATOM 1279 N N . GLY A 1 172 ? -2.735 12.586 12.355 1.00 96.25 172 GLY A N 1
ATOM 1280 C CA . GLY A 1 172 ? -3.842 12.323 11.433 1.00 96.25 172 GLY A CA 1
ATOM 1281 C C . GLY A 1 172 ? -3.576 11.230 10.396 1.00 96.25 172 GLY A C 1
ATOM 1282 O O . GLY A 1 172 ? -4.295 11.157 9.403 1.00 96.25 172 GLY A O 1
ATOM 1283 N N . VAL A 1 173 ? -2.572 10.370 10.602 1.00 97.75 173 VAL A N 1
ATOM 1284 C CA . VAL A 1 173 ? -2.379 9.180 9.757 1.00 97.75 173 VAL A CA 1
ATOM 1285 C C . VAL A 1 173 ? -3.581 8.245 9.906 1.00 97.75 173 VAL A C 1
ATOM 1287 O O . VAL A 1 173 ? -3.914 7.842 11.020 1.00 97.75 173 VAL A O 1
ATOM 1290 N N . THR A 1 174 ? -4.215 7.872 8.791 1.00 96.50 174 THR A N 1
ATOM 1291 C CA . THR A 1 174 ? -5.444 7.056 8.809 1.00 96.50 174 THR A CA 1
ATOM 1292 C C . THR A 1 174 ? -5.171 5.560 8.912 1.00 96.50 174 THR A C 1
ATOM 1294 O O . THR A 1 174 ? -5.981 4.825 9.472 1.00 96.50 174 THR A O 1
ATOM 1297 N N . TRP A 1 175 ? -4.017 5.106 8.414 1.00 97.50 175 TRP A N 1
ATOM 1298 C CA . TRP A 1 175 ? -3.554 3.720 8.512 1.00 97.50 175 TRP A CA 1
ATOM 1299 C C . TRP A 1 175 ? -2.063 3.646 8.822 1.00 97.50 175 TRP A C 1
ATOM 1301 O O . TRP A 1 175 ? -1.259 4.307 8.168 1.00 97.50 175 TRP A O 1
ATOM 1311 N N . ALA A 1 176 ? -1.689 2.767 9.752 1.00 96.88 176 ALA A N 1
ATOM 1312 C CA . ALA A 1 176 ? -0.303 2.389 10.012 1.00 96.88 176 ALA A CA 1
ATOM 1313 C C . ALA A 1 176 ? -0.119 0.886 9.761 1.00 96.88 176 ALA A C 1
ATOM 1315 O O . ALA A 1 176 ? -0.657 0.052 10.490 1.00 96.88 176 ALA A O 1
ATOM 1316 N N . VAL A 1 177 ? 0.647 0.530 8.727 1.00 97.19 177 VAL A N 1
ATOM 1317 C CA . VAL A 1 177 ? 0.974 -0.863 8.396 1.00 97.19 177 VAL A CA 1
ATOM 1318 C C . VAL A 1 177 ? 2.407 -1.166 8.808 1.00 97.19 177 VAL A C 1
ATOM 1320 O O . VAL A 1 177 ? 3.368 -0.823 8.118 1.00 97.19 177 VAL A O 1
ATOM 1323 N N . VAL A 1 178 ? 2.552 -1.804 9.964 1.00 95.69 178 VAL A N 1
ATOM 1324 C CA . VAL A 1 178 ? 3.852 -1.986 10.611 1.00 95.69 178 VAL A CA 1
ATOM 1325 C C . VAL A 1 178 ? 4.448 -3.364 10.334 1.00 95.69 178 VAL A C 1
ATOM 1327 O O . VAL A 1 178 ? 3.780 -4.390 10.450 1.00 95.69 178 VAL A O 1
ATOM 1330 N N . ILE A 1 179 ? 5.741 -3.395 10.020 1.00 92.88 179 ILE A N 1
ATOM 1331 C CA . ILE A 1 179 ? 6.592 -4.553 10.281 1.00 92.88 179 ILE A CA 1
ATOM 1332 C C . ILE A 1 179 ? 7.159 -4.347 11.681 1.00 92.88 179 ILE A C 1
ATOM 1334 O O . ILE A 1 179 ? 7.884 -3.380 11.920 1.00 92.88 179 ILE A O 1
ATOM 1338 N N . SER A 1 180 ? 6.836 -5.253 12.594 1.00 89.38 180 SER A N 1
ATOM 1339 C CA . SER A 1 180 ? 7.319 -5.220 13.971 1.00 89.38 180 SER A CA 1
ATOM 1340 C C . SER A 1 180 ? 7.598 -6.634 14.478 1.00 89.38 180 SER A C 1
ATOM 1342 O O . SER A 1 180 ? 7.157 -7.619 13.882 1.00 89.38 180 SER A O 1
ATOM 1344 N N . LYS A 1 181 ? 8.363 -6.723 15.569 1.00 88.38 181 LYS A N 1
ATOM 1345 C CA . LYS A 1 181 ? 8.527 -7.951 16.358 1.00 88.38 181 LYS A CA 1
ATOM 1346 C C . LYS A 1 181 ? 7.339 -8.196 17.291 1.00 88.38 181 LYS A C 1
ATOM 1348 O O . LYS A 1 181 ? 7.182 -9.317 17.766 1.00 88.38 181 LYS A O 1
ATOM 1353 N N . GLU A 1 182 ? 6.540 -7.161 17.547 1.00 91.75 182 GLU A N 1
ATOM 1354 C CA . GLU A 1 182 ? 5.349 -7.246 18.386 1.00 91.75 182 GLU A CA 1
ATOM 1355 C C . GLU A 1 182 ? 4.250 -8.082 17.732 1.00 91.75 182 GLU A C 1
ATOM 1357 O O . GLU A 1 182 ? 4.145 -8.180 16.505 1.00 91.75 182 GLU A O 1
ATOM 1362 N N . THR A 1 183 ? 3.412 -8.695 18.565 1.00 91.06 183 THR A N 1
ATOM 1363 C CA . THR A 1 183 ? 2.366 -9.599 18.089 1.00 91.06 183 THR A CA 1
ATOM 1364 C C . THR A 1 183 ? 1.107 -8.841 17.646 1.00 91.06 183 THR A C 1
ATOM 1366 O O . THR A 1 183 ? 0.871 -7.698 18.057 1.00 91.06 183 THR A O 1
ATOM 1369 N N . PRO A 1 184 ? 0.232 -9.467 16.837 1.00 89.31 184 PRO A N 1
ATOM 1370 C CA . PRO A 1 184 ? -1.084 -8.909 16.536 1.00 89.31 184 PRO A CA 1
ATOM 1371 C C . PRO A 1 184 ? -1.918 -8.591 17.789 1.00 89.31 184 PRO A C 1
ATOM 1373 O O . PRO A 1 184 ? -2.685 -7.630 17.784 1.00 89.31 184 PRO A O 1
ATOM 1376 N N . GLU A 1 185 ? -1.765 -9.351 18.876 1.00 92.38 185 GLU A N 1
ATOM 1377 C CA . GLU A 1 185 ? -2.450 -9.096 20.149 1.00 92.38 185 GLU A CA 1
ATOM 1378 C C . GLU A 1 185 ? -1.964 -7.801 20.804 1.00 92.38 185 GLU A C 1
ATOM 1380 O O . GLU A 1 185 ? -2.793 -7.041 21.304 1.00 92.38 185 GLU A O 1
ATOM 1385 N N . HIS A 1 186 ? -0.657 -7.512 20.751 1.00 93.81 186 HIS A N 1
ATOM 1386 C CA . HIS A 1 186 ? -0.103 -6.238 21.223 1.00 93.81 186 HIS A CA 1
ATOM 1387 C C . HIS A 1 186 ? -0.725 -5.064 20.464 1.00 93.81 186 HIS A C 1
ATOM 1389 O O . HIS A 1 186 ? -1.257 -4.136 21.069 1.00 93.81 186 HIS A O 1
ATOM 1395 N N . LEU A 1 187 ? -0.741 -5.136 19.129 1.00 91.94 187 LEU A N 1
ATOM 1396 C CA . LEU A 1 187 ? -1.393 -4.129 18.286 1.00 91.94 187 LEU A CA 1
ATOM 1397 C C . LEU A 1 187 ? -2.892 -4.004 18.597 1.00 91.94 187 LEU A C 1
ATOM 1399 O O . LEU A 1 187 ? -3.440 -2.905 18.612 1.00 91.94 187 LEU A O 1
ATOM 1403 N N . GLY A 1 188 ? -3.569 -5.124 18.856 1.00 91.19 188 GLY A N 1
ATOM 1404 C CA . GLY A 1 188 ? -4.969 -5.147 19.273 1.00 91.19 188 GLY A CA 1
ATOM 1405 C C . GLY A 1 188 ? -5.201 -4.431 20.604 1.00 91.19 188 GLY A C 1
ATOM 1406 O O . GLY A 1 188 ? -6.142 -3.646 20.715 1.00 91.19 188 GLY A O 1
ATOM 1407 N N . ALA A 1 189 ? -4.326 -4.654 21.585 1.00 93.56 189 ALA A N 1
ATOM 1408 C CA . ALA A 1 189 ? -4.370 -3.979 22.876 1.00 93.56 189 ALA A CA 1
ATOM 1409 C C . ALA A 1 189 ? -4.101 -2.474 22.740 1.00 93.56 189 ALA A C 1
ATOM 1411 O O . ALA A 1 189 ? -4.790 -1.681 23.378 1.00 93.56 189 ALA A O 1
ATOM 1412 N N . TRP A 1 190 ? -3.160 -2.071 21.880 1.00 94.50 190 TRP A N 1
ATOM 1413 C CA . TRP A 1 190 ? -2.921 -0.660 21.577 1.00 94.50 190 TRP A CA 1
ATOM 1414 C C . TRP A 1 190 ? -4.171 0.006 20.983 1.00 94.50 190 TRP A C 1
ATOM 1416 O O . TRP A 1 190 ? -4.625 1.012 21.527 1.00 94.50 190 TRP A O 1
ATOM 1426 N N . CYS A 1 191 ? -4.782 -0.597 19.953 1.00 90.06 191 CYS A N 1
ATOM 1427 C CA . CYS A 1 191 ? -6.009 -0.085 19.330 1.00 90.06 191 CYS A CA 1
ATOM 1428 C C . CYS A 1 191 ? -7.153 0.078 20.342 1.00 90.06 191 CYS A C 1
ATOM 1430 O O . CYS A 1 191 ? -7.881 1.057 20.285 1.00 90.06 191 CYS A O 1
ATOM 1432 N N . ALA A 1 192 ? -7.315 -0.867 21.274 1.00 91.44 192 ALA A N 1
ATOM 1433 C CA . ALA A 1 192 ? -8.416 -0.862 22.240 1.00 91.44 192 ALA A CA 1
ATOM 1434 C C . ALA A 1 192 ? -8.317 0.234 23.321 1.00 91.44 192 ALA A C 1
ATOM 1436 O O . ALA A 1 192 ? -9.281 0.444 24.057 1.00 91.44 192 ALA A O 1
ATOM 1437 N N . ARG A 1 193 ? -7.162 0.899 23.461 1.00 91.06 193 ARG A N 1
ATOM 1438 C CA . ARG A 1 193 ? -6.959 2.001 24.421 1.00 91.06 193 ARG A CA 1
ATOM 1439 C C . ARG A 1 193 ? -7.297 3.381 23.847 1.00 91.06 193 ARG A C 1
ATOM 1441 O O . ARG A 1 193 ? -7.213 4.355 24.593 1.00 91.06 193 ARG A O 1
ATOM 1448 N N . ARG A 1 194 ? -7.618 3.471 22.557 1.00 79.56 194 ARG A N 1
ATOM 1449 C CA . ARG A 1 194 ? -7.910 4.717 21.841 1.00 79.56 194 ARG A CA 1
ATOM 1450 C C . ARG A 1 194 ? -9.375 4.797 21.450 1.00 79.56 194 ARG A C 1
ATOM 1452 O O . ARG A 1 194 ? -9.877 5.939 21.414 1.00 79.56 194 ARG A O 1
#

Sequence (194 aa):
VDGVFCYDHLFPPGEPARASLSPFPLLARVSSLEPRLVVGPLVARIGHGSPAHLVAQVRALRDLAPGRVIAALGVGDEQARREMSAFGLTIPSKDQRLRDLGSVARALDVPVWIGGRSPTLVDLADELGAALNLWGASLDEVAGAVADREVTWSGVAPDPLDEWLDSLAERGVTWAVVISKETPEHLGAWCARR

Nearest PDB structures (foldseek):
  1z69-assembly1_C  TM=7.380E-01  e=1.911E-07  Methanosarcina barkeri
  1f07-assembly1_A  TM=7.495E-01  e=8.910E-07  Methanothermobacter thermautotrophicus
  8k74-assembly1_B  TM=6.985E-01  e=1.515E-05  Klebsiella sp. PCX
  1brl-assembly2_C  TM=6.959E-01  e=1.713E-05  Vibrio harveyi
  1luc-assembly1_A  TM=7.084E-01  e=2.331E-05  Vibrio harveyi

Secondary structure (DSSP, 8-state):
--EEEE---SS-TT-TTSPPPPHHHHHHHHHHH-TTSEEEESSEETTSS-HHHHHHHHHHHHHHSTT-B-EEEE---HHHHHHH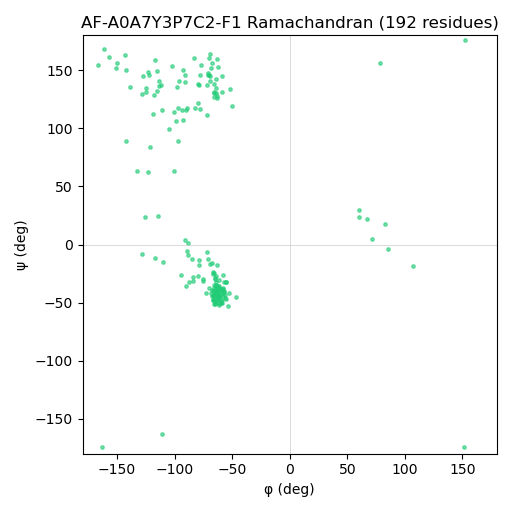HHTT-----HHHHHHHHHHHHHH--S-EEEE--SHHHHHHHHHHT-EEEEES--HHHHHHHHTTS-EEEEEEPPSSHHHHHHHHHHTT-SEEEEE-SS-HHHHHHHHHT-

Foldseek 3Di:
DAADEAEQFQAPVPCLVDGDDHQLVVQLVVCQVPLRHQYEYPAHEQQPDALVVVLVSQVVSCVSHPLRYEHEYEPDDVSVVVRCVSVVGDGDDSVVSLVSRLVSLVSDPHAYEYEDDDPSSLVSCVVSLHEYEYEPDDLVSLLVNVPPHAYAYEYAADPPNLVRVVSNVVSPHPYYHHDYPDDPVVVVVSVVVD

Radius of gyration: 16.35 Å; Cα contacts (8 Å, |Δi|>4): 314; chains: 1; bounding box: 36×37×44 Å

Mean predicted aligned error: 3.13 Å